Protein AF-A0A7K4CZK0-F1 (afdb_monomer)

Structure (mmCIF, N/CA/C/O backbone):
data_AF-A0A7K4CZK0-F1
#
_entry.id   AF-A0A7K4CZK0-F1
#
loop_
_atom_site.group_PDB
_atom_site.id
_atom_site.type_symbol
_atom_site.label_atom_id
_atom_site.label_alt_id
_atom_site.label_comp_id
_atom_site.label_a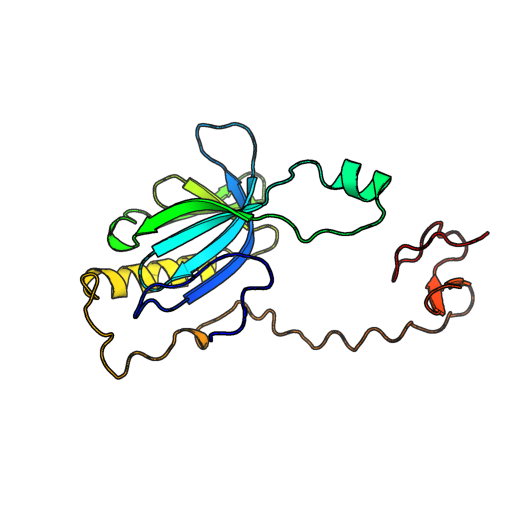sym_id
_atom_site.label_entity_id
_atom_site.label_seq_id
_atom_site.pdbx_PDB_ins_code
_atom_site.Cartn_x
_atom_site.Cartn_y
_atom_site.Cartn_z
_atom_site.occupancy
_atom_site.B_iso_or_equiv
_atom_site.auth_seq_id
_atom_site.auth_comp_id
_atom_site.auth_asym_id
_atom_site.auth_atom_id
_atom_site.pdbx_PDB_model_num
ATOM 1 N N . MET A 1 1 ? -12.729 -20.328 1.151 1.00 34.66 1 MET A N 1
ATOM 2 C CA . MET A 1 1 ? -11.419 -19.961 0.570 1.00 34.66 1 MET A CA 1
ATOM 3 C C . MET A 1 1 ? -11.560 -18.581 -0.057 1.00 34.66 1 MET A C 1
ATOM 5 O O . MET A 1 1 ? -12.271 -18.458 -1.044 1.00 34.66 1 MET A O 1
ATOM 9 N N . PHE A 1 2 ? -10.999 -17.535 0.554 1.00 34.97 2 PHE A N 1
ATOM 10 C CA . PHE A 1 2 ? -11.034 -16.184 -0.017 1.00 34.97 2 PHE A CA 1
ATOM 11 C C . PHE A 1 2 ? -10.037 -16.132 -1.177 1.00 34.97 2 PHE A C 1
ATOM 13 O O . PHE A 1 2 ? -8.833 -16.239 -0.962 1.00 34.97 2 PHE A O 1
ATOM 20 N N . ALA A 1 3 ? -10.543 -16.054 -2.408 1.00 35.84 3 ALA A N 1
ATOM 21 C CA . ALA A 1 3 ? -9.716 -15.917 -3.598 1.00 35.84 3 ALA A CA 1
ATOM 22 C C . ALA A 1 3 ? -8.861 -14.642 -3.496 1.00 35.84 3 ALA A C 1
ATOM 24 O O . ALA A 1 3 ? -9.350 -13.590 -3.085 1.00 35.84 3 ALA A O 1
ATOM 25 N N . ASN A 1 4 ? -7.581 -14.771 -3.855 1.00 44.75 4 ASN A N 1
ATOM 26 C CA . ASN A 1 4 ? -6.542 -13.740 -3.831 1.00 44.75 4 ASN A CA 1
ATOM 27 C C . ASN A 1 4 ? -6.927 -12.481 -4.637 1.00 44.75 4 ASN A C 1
ATOM 29 O O . ASN A 1 4 ? -6.450 -12.264 -5.746 1.00 44.75 4 ASN A O 1
ATOM 33 N N . LEU A 1 5 ? -7.728 -11.589 -4.053 1.00 46.91 5 LEU A N 1
ATOM 34 C CA . LEU A 1 5 ? -7.970 -10.234 -4.571 1.00 46.91 5 LEU A CA 1
ATOM 35 C C . LEU A 1 5 ? -6.704 -9.352 -4.523 1.00 46.91 5 LEU A C 1
ATOM 37 O O . LEU A 1 5 ? -6.658 -8.284 -5.128 1.00 46.91 5 LEU A O 1
ATOM 41 N N . PHE A 1 6 ? -5.646 -9.808 -3.844 1.00 52.50 6 PHE A N 1
ATOM 42 C CA . PHE A 1 6 ? -4.412 -9.051 -3.623 1.00 52.50 6 PHE A CA 1
ATOM 43 C C . PHE A 1 6 ? -3.384 -9.166 -4.758 1.00 52.50 6 PHE A C 1
ATOM 45 O O . PHE A 1 6 ? -2.363 -8.470 -4.722 1.00 52.50 6 PHE A O 1
ATOM 52 N N . GLY A 1 7 ? -3.672 -9.966 -5.790 1.00 57.50 7 GLY A N 1
ATOM 53 C CA . GLY A 1 7 ? -2.892 -10.110 -7.023 1.00 57.50 7 GLY A CA 1
ATOM 54 C C . GLY A 1 7 ? -1.566 -10.846 -6.844 1.00 57.50 7 GLY A C 1
ATOM 55 O O . GLY A 1 7 ? -1.333 -11.789 -7.571 1.00 57.50 7 GLY A O 1
ATOM 56 N N . ASP A 1 8 ? -0.754 -10.463 -5.853 1.00 70.25 8 ASP A N 1
ATOM 57 C CA . ASP A 1 8 ? 0.576 -11.034 -5.568 1.00 70.25 8 ASP A CA 1
ATOM 58 C C . ASP A 1 8 ? 1.070 -10.759 -4.128 1.00 70.25 8 ASP A C 1
ATOM 60 O O . ASP A 1 8 ? 2.141 -11.216 -3.732 1.00 70.25 8 ASP A O 1
ATOM 64 N N . VAL A 1 9 ? 0.344 -9.959 -3.332 1.00 72.94 9 VAL A N 1
ATOM 65 C CA . VAL A 1 9 ? 0.781 -9.594 -1.974 1.00 72.94 9 VAL A CA 1
ATOM 66 C C . VAL A 1 9 ? 0.250 -10.634 -0.982 1.00 72.94 9 VAL A C 1
ATOM 68 O O . VAL A 1 9 ? -0.971 -10.783 -0.896 1.00 72.94 9 VAL A O 1
ATOM 71 N N . PRO A 1 10 ? 1.112 -11.329 -0.214 1.00 78.44 10 PRO A N 1
ATOM 72 C CA . PRO A 1 10 ? 0.699 -12.371 0.723 1.00 78.44 10 PRO A CA 1
ATOM 73 C C . PRO A 1 10 ? 0.138 -11.745 2.008 1.00 78.44 10 PRO A C 1
ATOM 75 O O . PRO A 1 10 ? 0.763 -11.784 3.068 1.00 78.44 10 PRO A O 1
ATOM 78 N N . PHE A 1 11 ? -1.030 -11.111 1.906 1.00 84.81 11 PHE A N 1
ATOM 79 C CA . PHE A 1 11 ? -1.736 -10.533 3.042 1.00 84.81 11 PHE A CA 1
ATOM 80 C C . PHE A 1 11 ? -3.002 -11.328 3.347 1.00 84.81 11 PHE A C 1
ATOM 82 O O . PHE A 1 11 ? -3.868 -11.492 2.490 1.00 84.81 11 PHE A O 1
ATOM 89 N N . VAL A 1 12 ? -3.111 -11.779 4.594 1.00 87.25 12 VAL A N 1
ATOM 90 C CA . VAL A 1 12 ? -4.298 -12.448 5.122 1.00 87.25 12 VAL A CA 1
ATOM 91 C C . VAL A 1 12 ? -4.807 -11.614 6.299 1.00 87.25 12 VAL A C 1
ATOM 93 O O . VAL A 1 12 ? -4.081 -11.492 7.288 1.00 87.25 12 VAL A O 1
ATOM 96 N N . PRO A 1 13 ? -6.003 -11.004 6.202 1.00 85.81 13 PRO A N 1
ATOM 97 C CA . PRO A 1 13 ? -6.594 -10.294 7.328 1.00 85.81 13 PRO A CA 1
ATOM 98 C C . PRO A 1 13 ? -6.945 -11.268 8.462 1.00 85.81 13 PRO A C 1
ATOM 100 O O . PRO A 1 13 ? -7.328 -12.414 8.222 1.00 85.81 13 PRO A O 1
ATOM 103 N N . GLU A 1 14 ? -6.823 -10.804 9.702 1.00 84.56 14 GLU A N 1
ATOM 104 C CA . GLU A 1 14 ? -7.272 -11.520 10.896 1.00 84.56 14 GLU A CA 1
ATOM 105 C C . GLU A 1 14 ? -8.806 -11.623 10.951 1.00 84.56 14 GLU A C 1
ATOM 107 O O . GLU A 1 14 ? -9.534 -10.918 10.249 1.00 84.56 14 GLU A O 1
ATOM 112 N N . ALA A 1 15 ? -9.329 -12.514 11.798 1.00 84.31 15 ALA A N 1
ATOM 113 C CA . ALA A 1 15 ? -10.772 -12.667 11.966 1.00 84.31 15 ALA A CA 1
ATOM 114 C C . ALA A 1 15 ? -11.415 -11.337 12.405 1.00 84.31 15 ALA A C 1
ATOM 116 O O . ALA A 1 15 ? -11.041 -10.750 13.419 1.00 84.31 15 ALA A O 1
ATOM 117 N N . GLY A 1 16 ? -12.382 -10.852 11.620 1.00 84.06 16 GLY A N 1
ATOM 118 C CA . GLY A 1 16 ? -13.032 -9.556 11.841 1.00 84.06 16 GLY A CA 1
ATOM 119 C C . GLY A 1 16 ? -12.235 -8.338 11.352 1.00 84.06 16 GLY A C 1
ATOM 120 O O . GLY A 1 16 ? -12.739 -7.222 11.452 1.00 84.06 16 GLY A O 1
ATOM 121 N N . GLU A 1 17 ? -11.029 -8.517 10.805 1.00 84.62 17 GLU A N 1
ATOM 122 C CA . GLU A 1 17 ? -10.242 -7.447 10.186 1.00 84.62 17 GLU A CA 1
ATOM 123 C C . GLU A 1 17 ? -10.760 -7.163 8.770 1.00 84.62 17 GLU A C 1
ATOM 125 O O . GLU A 1 17 ? -10.809 -8.049 7.916 1.00 84.62 17 GLU A O 1
ATOM 130 N N . GLN A 1 18 ? -11.136 -5.914 8.495 1.00 85.94 18 GLN A N 1
ATOM 131 C CA . GLN A 1 18 ? -11.561 -5.494 7.158 1.00 85.94 18 GLN A CA 1
ATOM 132 C C . GLN A 1 18 ? -10.450 -4.716 6.466 1.00 85.94 18 GLN A C 1
ATOM 134 O O . GLN A 1 18 ? -9.859 -3.817 7.060 1.00 85.94 18 GLN A O 1
ATOM 139 N N . VAL A 1 19 ? -10.185 -5.010 5.193 1.00 87.75 19 VAL A N 1
ATOM 140 C CA . VAL A 1 19 ? -9.307 -4.167 4.373 1.00 87.75 19 VAL A CA 1
ATOM 141 C C . VAL A 1 19 ? -10.069 -2.906 3.980 1.00 87.75 19 VAL A C 1
ATOM 143 O O . VAL A 1 19 ? -11.146 -2.976 3.400 1.00 87.75 19 VAL A O 1
ATOM 146 N N . VAL A 1 20 ? -9.500 -1.754 4.321 1.00 86.75 20 VAL A N 1
ATOM 147 C CA . VAL A 1 20 ? -10.090 -0.424 4.119 1.00 86.75 20 VAL A CA 1
ATOM 148 C C . VAL A 1 20 ? -9.468 0.271 2.908 1.00 86.75 20 VAL A C 1
ATOM 150 O O . VAL A 1 20 ? -10.118 1.063 2.233 1.00 86.75 20 VAL A O 1
ATOM 153 N N . GLY A 1 21 ? -8.204 -0.023 2.605 1.00 85.31 21 GLY A N 1
ATOM 154 C CA . GLY A 1 21 ? -7.538 0.503 1.423 1.00 85.31 21 GLY A CA 1
ATOM 155 C C . GLY A 1 21 ? -6.302 -0.300 1.052 1.00 85.31 21 GLY A C 1
ATOM 156 O O . GLY A 1 21 ? -5.598 -0.821 1.916 1.00 85.31 21 GLY A O 1
ATOM 157 N N . GLN A 1 22 ? -6.017 -0.368 -0.244 1.00 88.25 22 GLN A N 1
ATOM 158 C CA . GLN A 1 22 ? -4.826 -1.016 -0.776 1.00 88.25 22 GLN A CA 1
ATOM 159 C C . GLN A 1 22 ? -4.188 -0.126 -1.837 1.00 88.25 22 GLN A C 1
ATOM 161 O O . GLN A 1 22 ? -4.854 0.348 -2.754 1.00 88.25 22 GLN A O 1
ATOM 166 N N . TYR A 1 23 ? -2.877 0.055 -1.724 1.00 86.06 23 TYR A N 1
ATOM 167 C CA . TYR A 1 23 ? -2.098 0.900 -2.612 1.00 86.06 23 TYR A CA 1
ATOM 168 C C . TYR A 1 23 ? -0.860 0.139 -3.074 1.00 86.06 23 TYR A C 1
ATOM 170 O O . TYR A 1 23 ? -0.023 -0.261 -2.264 1.00 86.06 23 TYR A O 1
ATOM 178 N N . LYS A 1 24 ? -0.752 -0.087 -4.384 1.00 85.38 24 LYS A N 1
ATOM 179 C CA . LYS A 1 24 ? 0.414 -0.723 -5.009 1.00 85.38 24 LYS A CA 1
ATOM 180 C C . LYS A 1 24 ? 1.418 0.350 -5.437 1.00 85.38 24 LYS A C 1
ATOM 182 O O . LYS A 1 24 ? 1.025 1.470 -5.743 1.00 85.38 24 LYS A O 1
ATOM 187 N N . THR A 1 25 ? 2.698 -0.014 -5.479 1.00 81.50 25 THR A N 1
ATOM 188 C CA . THR A 1 25 ? 3.782 0.851 -5.981 1.00 81.50 25 THR A CA 1
ATOM 189 C C . THR A 1 25 ? 3.950 2.130 -5.150 1.00 81.50 25 THR A C 1
ATOM 191 O O . THR A 1 25 ? 4.029 3.238 -5.667 1.00 81.50 25 THR A O 1
ATOM 194 N N . ILE A 1 26 ? 3.992 1.970 -3.828 1.00 82.12 26 ILE A N 1
ATOM 195 C CA . ILE A 1 26 ? 4.206 3.065 -2.877 1.00 82.12 26 ILE A CA 1
ATOM 196 C C . ILE A 1 26 ? 5.692 3.167 -2.556 1.00 82.12 26 ILE A C 1
ATOM 198 O O . ILE A 1 26 ? 6.315 2.162 -2.209 1.00 82.12 26 ILE A O 1
ATOM 202 N N . GLY A 1 27 ? 6.239 4.379 -2.642 1.00 83.12 27 GLY A N 1
ATOM 203 C CA . GLY A 1 27 ? 7.585 4.677 -2.171 1.00 83.12 27 GLY A CA 1
ATOM 204 C C . GLY A 1 27 ? 7.600 4.809 -0.649 1.00 83.12 27 GLY A C 1
ATOM 205 O O . GLY A 1 27 ? 6.788 5.519 -0.062 1.00 83.12 27 GLY A O 1
ATOM 206 N N . TYR A 1 28 ? 8.542 4.152 0.003 1.00 82.88 28 TYR A N 1
ATOM 207 C CA . TYR A 1 28 ? 8.782 4.179 1.437 1.00 82.88 28 TYR A CA 1
ATOM 208 C C . TYR A 1 28 ? 10.164 4.763 1.688 1.00 82.88 28 TYR A C 1
ATOM 210 O O . TYR A 1 28 ? 11.144 4.314 1.098 1.00 82.88 28 TYR A O 1
ATOM 218 N N . PHE A 1 29 ? 10.251 5.738 2.587 1.00 79.19 29 PHE A N 1
ATOM 219 C CA . P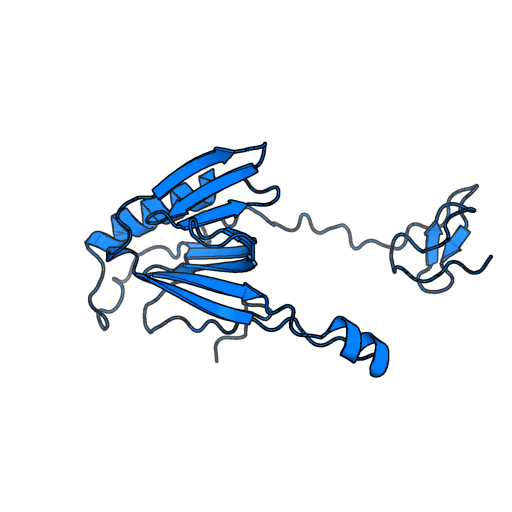HE A 1 29 ? 11.526 6.259 3.060 1.00 79.19 29 PHE A CA 1
ATOM 220 C C . PHE A 1 29 ? 11.562 6.236 4.578 1.00 79.19 29 PHE A C 1
ATOM 222 O O . PHE A 1 29 ? 10.709 6.805 5.270 1.00 79.19 29 PHE A O 1
ATOM 229 N N . HIS A 1 30 ? 12.609 5.608 5.098 1.00 75.56 30 HIS A N 1
ATOM 230 C CA . HIS A 1 30 ? 12.913 5.664 6.511 1.00 75.56 30 HIS A CA 1
ATOM 231 C C . HIS A 1 30 ? 13.832 6.855 6.775 1.00 75.56 30 HIS A C 1
ATOM 233 O O . HIS A 1 30 ? 14.883 6.968 6.153 1.00 75.56 30 HIS A O 1
ATOM 239 N N . LYS A 1 31 ? 13.484 7.714 7.741 1.00 74.69 31 LYS A N 1
ATOM 240 C CA . LYS A 1 31 ? 14.271 8.921 8.075 1.00 74.69 31 LYS A CA 1
ATOM 241 C C . LYS A 1 31 ? 15.761 8.654 8.336 1.00 74.69 31 LYS A C 1
ATOM 243 O O . LYS A 1 31 ? 16.583 9.524 8.101 1.00 74.69 31 LYS A O 1
ATOM 248 N N . HIS A 1 32 ? 16.087 7.447 8.806 1.00 74.38 32 HIS A N 1
ATOM 249 C CA . HIS A 1 32 ? 17.443 7.040 9.190 1.00 74.38 32 HIS A CA 1
ATOM 250 C C . HIS A 1 32 ? 18.125 6.103 8.187 1.00 74.38 32 HIS A C 1
ATOM 252 O O . HIS A 1 32 ? 19.203 5.599 8.482 1.00 74.38 32 HIS A O 1
ATOM 258 N N . ARG A 1 33 ? 17.501 5.795 7.041 1.00 69.50 33 ARG A N 1
ATOM 259 C CA . ARG A 1 33 ? 18.151 4.998 5.990 1.00 69.50 33 ARG A CA 1
ATOM 260 C C . ARG A 1 33 ? 18.124 5.755 4.663 1.00 69.50 33 ARG A C 1
ATOM 262 O O . ARG A 1 33 ? 17.034 5.999 4.148 1.00 69.50 33 ARG A O 1
ATOM 269 N N . PRO A 1 34 ? 19.290 6.110 4.096 1.00 67.69 34 PRO A N 1
ATOM 270 C CA . PRO A 1 34 ? 19.349 6.599 2.728 1.00 67.69 34 PRO A CA 1
ATOM 271 C C . PRO A 1 34 ? 18.937 5.468 1.774 1.00 67.69 34 PRO A C 1
ATOM 273 O O . PRO A 1 34 ? 19.414 4.342 1.892 1.00 67.69 34 PRO A O 1
ATOM 276 N N . GLY A 1 35 ? 18.022 5.770 0.851 1.00 70.00 35 GLY A N 1
ATOM 277 C CA . GLY A 1 35 ? 17.424 4.798 -0.068 1.00 70.00 35 GLY A CA 1
ATOM 278 C C . GLY A 1 35 ? 15.921 4.638 0.163 1.00 70.00 35 GLY A C 1
ATOM 279 O O . GLY A 1 35 ? 15.466 4.425 1.285 1.00 70.00 35 GLY A O 1
ATOM 280 N N . GLY A 1 36 ? 15.148 4.788 -0.912 1.00 77.19 36 GLY A N 1
ATOM 281 C CA . GLY A 1 36 ? 13.712 4.533 -0.903 1.00 77.19 36 GLY A CA 1
ATOM 282 C C . GLY A 1 36 ? 13.423 3.091 -1.294 1.00 77.19 36 GLY A C 1
ATOM 283 O O . GLY A 1 36 ? 14.043 2.568 -2.218 1.00 77.19 36 GLY A O 1
ATOM 284 N N . ASP A 1 37 ? 12.461 2.468 -0.626 1.00 82.94 37 ASP A N 1
ATOM 285 C CA . ASP A 1 37 ? 11.928 1.168 -1.020 1.00 82.94 37 ASP A CA 1
ATOM 286 C C . ASP A 1 37 ? 10.597 1.345 -1.742 1.00 82.94 37 ASP A C 1
ATOM 288 O O . ASP A 1 37 ? 9.784 2.171 -1.350 1.00 82.94 37 ASP A O 1
ATOM 292 N N . ALA A 1 38 ? 10.334 0.558 -2.781 1.00 86.25 38 ALA A N 1
ATOM 293 C CA . ALA A 1 38 ? 9.004 0.481 -3.376 1.00 86.25 38 ALA A CA 1
ATOM 294 C C . ALA A 1 38 ? 8.251 -0.719 -2.791 1.00 86.25 38 ALA A C 1
ATOM 296 O O . ALA A 1 38 ? 8.851 -1.758 -2.511 1.00 86.25 38 ALA A O 1
ATOM 297 N N . GLY A 1 39 ? 6.939 -0.607 -2.615 1.00 89.12 39 GLY A N 1
ATOM 298 C CA . GLY A 1 39 ? 6.154 -1.671 -2.001 1.00 89.12 39 GLY A CA 1
ATOM 299 C C . GLY A 1 39 ? 4.650 -1.541 -2.188 1.00 89.12 39 GLY A C 1
ATOM 300 O O . GLY A 1 39 ? 4.168 -0.791 -3.038 1.00 89.12 39 GLY A O 1
ATOM 301 N N . ALA A 1 40 ? 3.907 -2.305 -1.399 1.00 89.50 40 ALA A N 1
ATOM 302 C CA . ALA A 1 40 ? 2.459 -2.224 -1.290 1.00 89.50 40 ALA A CA 1
ATOM 303 C C . ALA A 1 40 ? 2.074 -1.810 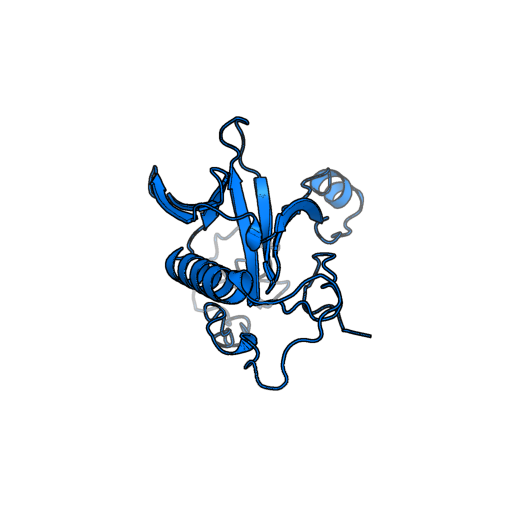0.133 1.00 89.50 40 ALA A C 1
ATOM 305 O O . ALA A 1 40 ? 2.587 -2.366 1.102 1.00 89.50 40 ALA A O 1
ATOM 306 N N . LEU A 1 41 ? 1.165 -0.847 0.251 1.00 88.69 41 LEU A N 1
ATOM 307 C CA . LEU A 1 41 ? 0.586 -0.403 1.513 1.00 88.69 41 LEU A CA 1
ATOM 308 C C . LEU A 1 41 ? -0.845 -0.932 1.612 1.00 88.69 41 LEU A C 1
ATOM 310 O O . LEU A 1 41 ? -1.668 -0.677 0.732 1.00 88.69 41 LEU A O 1
ATOM 314 N N . ILE A 1 42 ? -1.138 -1.648 2.687 1.00 90.38 42 ILE A N 1
ATOM 315 C CA . ILE A 1 42 ? -2.464 -2.159 3.016 1.00 90.38 42 ILE A CA 1
ATOM 316 C C . ILE A 1 42 ? -2.903 -1.482 4.308 1.00 90.38 42 ILE A C 1
ATOM 318 O O . ILE A 1 42 ? -2.164 -1.440 5.288 1.00 90.38 42 ILE A O 1
ATOM 322 N N . ILE A 1 43 ? -4.104 -0.925 4.295 1.00 88.44 43 ILE A N 1
ATOM 323 C CA . ILE A 1 43 ? -4.732 -0.298 5.450 1.00 88.44 43 ILE A CA 1
ATOM 324 C C . ILE A 1 43 ? -5.954 -1.131 5.778 1.00 88.44 43 ILE A C 1
ATOM 326 O O . ILE A 1 43 ? -6.812 -1.343 4.919 1.00 88.44 43 ILE A O 1
ATOM 330 N N . THR A 1 44 ? -6.035 -1.597 7.012 1.00 89.50 44 THR A N 1
ATOM 331 C CA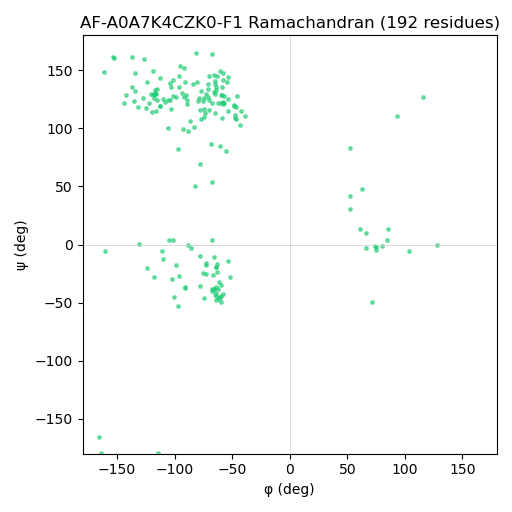 . THR A 1 44 ? -7.170 -2.359 7.516 1.00 89.50 44 THR A CA 1
ATOM 332 C C . THR A 1 44 ? -7.896 -1.596 8.612 1.00 89.50 44 THR A C 1
ATOM 334 O O . THR A 1 44 ? -7.517 -0.480 8.967 1.00 89.50 44 THR A O 1
ATOM 337 N N . SER A 1 45 ? -8.952 -2.195 9.155 1.00 84.00 45 SER A N 1
ATOM 338 C CA . SER A 1 45 ? -9.655 -1.693 10.332 1.00 84.00 45 SER A CA 1
ATOM 339 C C . SER A 1 45 ? -8.781 -1.686 11.589 1.00 84.00 45 SER A C 1
ATOM 341 O O . SER A 1 45 ? -9.102 -0.958 12.525 1.00 84.00 45 SER A O 1
ATOM 343 N N . TYR A 1 46 ? -7.684 -2.456 11.617 1.00 84.62 46 TYR A N 1
ATOM 344 C CA . TYR A 1 46 ? -6.840 -2.625 12.806 1.00 84.62 46 TYR A CA 1
ATOM 345 C C . TYR A 1 46 ? -5.409 -2.144 12.638 1.00 84.62 46 TYR A C 1
ATOM 347 O O . TYR A 1 46 ? -4.789 -1.751 13.625 1.00 84.62 46 TYR A O 1
ATOM 355 N N . ARG A 1 47 ? -4.858 -2.156 11.426 1.00 87.31 47 ARG A N 1
ATOM 356 C CA . ARG A 1 47 ? -3.434 -1.903 11.209 1.00 87.31 47 ARG A CA 1
ATOM 357 C C . ARG A 1 47 ? -3.131 -1.350 9.828 1.00 87.31 47 ARG A C 1
ATOM 359 O O . ARG A 1 47 ? -3.900 -1.453 8.878 1.00 87.31 47 ARG A O 1
ATOM 366 N N . VAL A 1 48 ? -1.950 -0.763 9.737 1.00 88.50 48 VAL A N 1
ATOM 367 C CA . VAL A 1 48 ? -1.304 -0.379 8.491 1.00 88.50 48 VAL A CA 1
ATOM 368 C C . VAL A 1 48 ? -0.145 -1.334 8.269 1.00 88.50 48 VAL A C 1
ATOM 370 O O . VAL A 1 48 ? 0.754 -1.440 9.105 1.00 88.50 48 VAL A O 1
ATOM 373 N N . VAL A 1 49 ? -0.163 -2.022 7.138 1.00 89.38 49 VAL A N 1
ATOM 374 C CA . VAL A 1 49 ? 0.814 -3.040 6.773 1.00 89.38 49 VAL A CA 1
ATOM 375 C C . VAL A 1 49 ? 1.517 -2.600 5.502 1.00 89.38 49 VAL A C 1
ATOM 377 O O . VAL A 1 49 ? 0.870 -2.256 4.515 1.00 89.38 49 VAL A O 1
ATOM 380 N N . PHE A 1 50 ? 2.845 -2.606 5.510 1.00 89.94 50 PHE A N 1
ATOM 381 C CA . PHE A 1 50 ? 3.629 -2.323 4.314 1.00 89.94 50 PHE A CA 1
ATOM 382 C C . PHE A 1 50 ? 4.472 -3.530 3.938 1.00 89.94 50 PHE A C 1
ATOM 384 O O . PHE A 1 50 ? 5.263 -4.045 4.733 1.00 89.94 50 PHE A O 1
ATOM 391 N N . PHE A 1 51 ? 4.312 -3.948 2.691 1.00 88.44 51 PHE A N 1
ATOM 392 C CA . PHE A 1 51 ? 5.091 -4.996 2.065 1.00 88.44 51 PHE A CA 1
ATOM 393 C C . PHE A 1 51 ? 6.119 -4.357 1.147 1.00 88.44 51 PHE A C 1
ATOM 395 O O . PHE A 1 51 ? 5.763 -3.725 0.152 1.00 88.44 51 PHE A O 1
ATOM 402 N N . ARG A 1 52 ? 7.398 -4.546 1.450 1.00 88.31 52 ARG A N 1
ATOM 403 C CA . ARG A 1 52 ? 8.485 -4.146 0.562 1.00 88.31 52 ARG A CA 1
ATOM 404 C C . ARG A 1 52 ? 8.494 -5.073 -0.651 1.00 88.31 52 ARG A C 1
ATOM 406 O O . ARG A 1 52 ? 8.411 -6.292 -0.502 1.00 88.31 52 ARG A O 1
ATOM 413 N N . ARG A 1 53 ? 8.607 -4.501 -1.850 1.00 84.44 53 ARG A N 1
ATOM 414 C CA . ARG A 1 53 ? 8.867 -5.269 -3.067 1.00 84.44 53 ARG A CA 1
ATOM 415 C C . ARG A 1 53 ? 10.332 -5.688 -3.039 1.00 84.44 53 ARG A C 1
ATOM 417 O O . ARG A 1 53 ? 11.229 -4.844 -3.051 1.00 84.44 53 ARG A O 1
ATOM 424 N N . GLU A 1 54 ? 10.575 -6.986 -2.988 1.00 80.44 54 GLU A N 1
ATOM 425 C CA . GLU A 1 54 ? 11.925 -7.518 -3.059 1.00 80.44 54 GLU A CA 1
ATOM 426 C C . GLU A 1 54 ? 12.406 -7.481 -4.510 1.00 80.44 54 GLU A C 1
ATOM 428 O O . GLU A 1 54 ? 11.976 -8.254 -5.364 1.00 80.44 54 GLU A O 1
ATOM 433 N N . ASN A 1 55 ? 13.337 -6.568 -4.787 1.00 65.50 55 ASN A N 1
ATOM 434 C CA . ASN A 1 55 ? 14.107 -6.548 -6.029 1.00 65.50 55 ASN A CA 1
ATOM 435 C C . ASN A 1 55 ? 15.285 -7.528 -5.925 1.00 65.50 55 ASN A C 1
ATOM 437 O O . ASN A 1 55 ? 16.435 -7.161 -6.148 1.00 65.50 55 ASN A O 1
ATOM 441 N N . VAL A 1 56 ? 15.036 -8.768 -5.515 1.00 50.84 56 VAL A N 1
ATOM 442 C CA . VAL A 1 56 ? 16.113 -9.749 -5.379 1.00 50.84 56 VAL A CA 1
ATOM 443 C C . VAL A 1 56 ? 16.269 -10.432 -6.735 1.00 50.84 56 VAL A C 1
ATOM 445 O O . VAL A 1 56 ? 15.500 -11.311 -7.092 1.00 50.84 56 VAL A O 1
ATOM 448 N N . VAL A 1 57 ? 17.241 -9.980 -7.535 1.00 47.75 57 VAL A N 1
ATOM 449 C CA . VAL A 1 57 ? 17.945 -10.835 -8.519 1.00 47.75 57 VAL A CA 1
ATOM 450 C C . VAL A 1 57 ? 17.095 -11.375 -9.697 1.00 47.75 57 VAL A C 1
ATOM 452 O O . VAL A 1 57 ? 17.573 -12.144 -10.525 1.00 47.75 57 VAL A O 1
ATOM 455 N N . LYS A 1 58 ? 15.856 -10.913 -9.892 1.00 51.06 58 LYS A N 1
ATOM 456 C CA . LYS A 1 58 ? 14.992 -11.426 -10.975 1.00 51.06 58 LYS A CA 1
ATOM 457 C C . LYS A 1 58 ? 15.384 -10.991 -12.382 1.00 51.06 58 LYS A C 1
ATOM 459 O O . LYS A 1 58 ? 15.130 -11.743 -13.309 1.00 51.06 58 LYS A O 1
ATOM 464 N N . LYS A 1 59 ? 16.074 -9.857 -12.570 1.00 50.91 59 LYS A N 1
ATOM 465 C CA . LYS A 1 59 ? 16.586 -9.483 -13.906 1.00 50.91 59 LYS A CA 1
ATOM 466 C C . LYS A 1 59 ? 17.602 -10.494 -14.440 1.00 50.91 59 LYS A C 1
ATOM 468 O O . LYS A 1 59 ? 17.565 -10.790 -15.625 1.00 50.91 59 LYS A O 1
ATOM 473 N N . ILE A 1 60 ? 18.457 -11.034 -13.568 1.00 54.62 60 ILE A N 1
ATOM 474 C CA . ILE A 1 60 ? 19.508 -11.987 -13.949 1.00 54.62 60 ILE A CA 1
ATOM 475 C C . ILE A 1 60 ? 18.887 -13.362 -14.234 1.00 54.62 60 ILE A C 1
ATOM 477 O O . ILE A 1 60 ? 19.137 -13.951 -15.281 1.00 54.62 60 ILE A O 1
ATOM 481 N N . ILE A 1 61 ? 17.991 -13.842 -13.367 1.00 55.00 61 ILE A N 1
ATOM 482 C CA . ILE A 1 61 ? 17.300 -15.124 -13.581 1.00 55.00 61 ILE A CA 1
ATOM 483 C C . ILE A 1 61 ? 16.340 -15.048 -14.778 1.00 55.00 61 ILE A C 1
ATOM 485 O O . ILE A 1 61 ? 16.301 -15.985 -15.566 1.00 55.00 61 ILE A O 1
ATOM 489 N N . GLN A 1 62 ? 15.626 -13.939 -14.992 1.00 60.09 62 GLN A N 1
ATOM 490 C CA . GLN A 1 6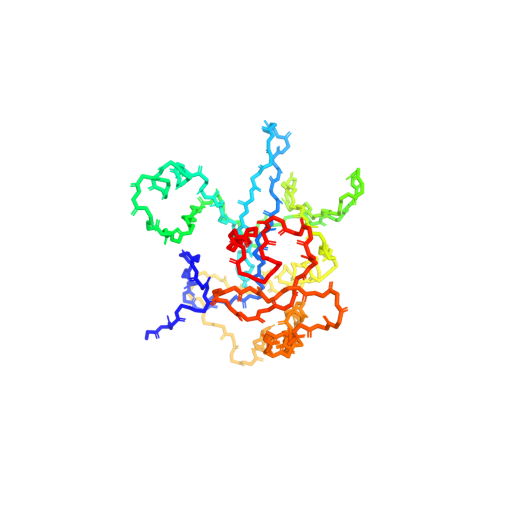2 ? 14.780 -13.745 -16.177 1.00 60.09 62 GLN A CA 1
ATOM 491 C C . GLN A 1 62 ? 15.618 -13.670 -17.462 1.00 60.09 62 GLN A C 1
ATOM 493 O O . GLN A 1 62 ? 15.216 -14.252 -18.467 1.00 60.09 62 GLN A O 1
ATOM 498 N N . SER A 1 63 ? 16.796 -13.030 -17.433 1.00 57.44 63 SER A N 1
ATOM 499 C CA . SER A 1 63 ? 17.714 -13.037 -18.582 1.00 57.44 63 SER A CA 1
ATOM 500 C C . SER A 1 63 ? 18.307 -14.417 -18.877 1.00 57.44 63 SER A C 1
ATOM 502 O O . SER A 1 63 ? 18.645 -14.684 -20.022 1.00 57.44 63 SER A O 1
ATOM 504 N N . ILE A 1 64 ? 18.412 -15.291 -17.870 1.00 71.50 64 ILE A N 1
ATOM 505 C CA . ILE A 1 64 ? 18.978 -16.641 -18.017 1.00 71.50 64 ILE A CA 1
ATOM 506 C C . ILE A 1 64 ? 17.901 -17.682 -18.365 1.00 71.50 64 ILE A C 1
ATOM 508 O O . ILE A 1 64 ? 18.155 -18.595 -19.140 1.00 71.50 64 ILE A O 1
ATOM 512 N N . THR A 1 65 ? 16.695 -17.568 -17.805 1.00 75.69 65 THR A N 1
ATOM 513 C CA . THR A 1 65 ? 15.662 -18.623 -17.866 1.00 75.69 65 THR A CA 1
ATOM 514 C C . THR A 1 65 ? 14.462 -18.277 -18.743 1.00 75.69 65 THR A C 1
ATOM 516 O O . THR A 1 65 ? 13.635 -19.148 -19.006 1.00 75.69 65 THR A O 1
ATOM 519 N N . GLY A 1 66 ? 14.306 -17.012 -19.154 1.00 73.56 66 GLY A N 1
ATOM 520 C CA . GLY A 1 66 ? 13.151 -16.533 -19.922 1.00 73.56 66 GLY A CA 1
ATOM 521 C C . GLY A 1 66 ? 11.815 -16.553 -19.165 1.00 73.56 66 GLY A C 1
ATOM 522 O O . GLY A 1 66 ? 10.806 -16.096 -19.698 1.00 73.56 66 GLY A O 1
ATOM 523 N N . LYS A 1 67 ? 11.778 -17.046 -17.919 1.00 61.53 67 LYS A N 1
ATOM 524 C CA . LYS A 1 67 ? 10.559 -17.121 -17.109 1.00 61.53 67 LYS A CA 1
ATOM 525 C C . LYS A 1 67 ? 10.372 -15.836 -16.312 1.00 61.53 67 LYS A C 1
ATOM 527 O O . LYS A 1 67 ? 11.241 -15.416 -15.549 1.00 61.53 67 LYS A O 1
ATOM 532 N N . GLN A 1 68 ? 9.217 -15.205 -16.495 1.00 54.12 68 GLN A N 1
ATOM 533 C CA . GLN A 1 68 ? 8.812 -14.040 -15.721 1.00 54.12 68 GLN A CA 1
ATOM 534 C C . GLN A 1 68 ? 8.204 -14.521 -14.399 1.00 54.12 68 GLN A C 1
ATOM 536 O O . GLN A 1 68 ? 7.065 -14.974 -14.357 1.00 54.12 68 GLN A O 1
ATOM 541 N N . GLU A 1 69 ? 8.968 -14.456 -13.312 1.00 56.88 69 GLU A N 1
ATOM 542 C CA . GLU A 1 69 ? 8.420 -14.740 -11.987 1.00 56.88 69 GLU A CA 1
ATOM 543 C C . GLU A 1 69 ? 7.745 -13.502 -11.386 1.00 56.88 69 GLU A C 1
ATOM 545 O O . GLU A 1 69 ? 8.307 -12.402 -11.419 1.00 56.88 69 GLU A O 1
ATOM 550 N N . ALA A 1 70 ? 6.587 -13.697 -10.749 1.00 59.25 70 ALA A N 1
ATOM 551 C CA . ALA A 1 70 ? 5.865 -12.646 -10.035 1.00 59.25 70 ALA A CA 1
ATOM 552 C C . ALA A 1 70 ? 6.763 -11.954 -8.985 1.00 59.25 70 ALA A C 1
ATOM 554 O O . ALA A 1 70 ? 7.574 -12.617 -8.329 1.00 59.25 70 ALA A O 1
ATOM 555 N N . PRO A 1 71 ? 6.680 -10.622 -8.821 1.00 64.62 71 PRO A N 1
ATOM 556 C CA . PRO A 1 71 ? 7.504 -9.895 -7.860 1.00 64.62 71 PRO A CA 1
ATOM 557 C C . PRO A 1 71 ? 7.268 -10.419 -6.438 1.00 64.62 71 PRO A C 1
ATOM 559 O O . PRO A 1 71 ? 6.132 -10.501 -5.983 1.00 64.62 71 PRO A O 1
ATOM 562 N N . GLY A 1 72 ? 8.351 -10.751 -5.731 1.00 75.06 72 GLY A N 1
ATOM 563 C CA . GLY A 1 72 ? 8.274 -11.149 -4.327 1.00 75.06 72 GLY A CA 1
ATOM 564 C C . GLY A 1 72 ? 7.931 -9.950 -3.443 1.00 75.06 72 GLY A C 1
ATOM 565 O O . GLY A 1 72 ? 8.463 -8.851 -3.634 1.00 75.06 72 GLY A O 1
ATOM 566 N N . TYR A 1 73 ? 7.050 -10.157 -2.468 1.00 79.31 73 TYR A N 1
ATOM 567 C CA . TYR A 1 73 ? 6.716 -9.170 -1.446 1.00 79.31 73 TYR A CA 1
ATOM 568 C C . TYR A 1 73 ? 7.110 -9.712 -0.078 1.00 79.31 73 TYR A C 1
ATOM 570 O O . TYR A 1 73 ? 6.710 -10.814 0.292 1.00 79.31 73 TYR A O 1
ATOM 578 N N . LYS A 1 74 ? 7.848 -8.914 0.695 1.00 83.25 74 LYS A N 1
ATOM 579 C CA . LYS A 1 74 ? 8.195 -9.235 2.080 1.00 83.25 74 LYS A CA 1
ATOM 580 C C . LYS A 1 74 ? 7.563 -8.225 3.019 1.00 83.25 74 LYS A C 1
ATOM 582 O O . LYS A 1 74 ? 7.630 -7.018 2.778 1.00 83.25 74 LYS A O 1
ATOM 587 N N . LEU A 1 75 ? 6.948 -8.717 4.092 1.00 84.50 75 LEU A N 1
ATOM 588 C CA . LEU A 1 75 ? 6.433 -7.863 5.155 1.00 84.50 75 LEU A CA 1
ATOM 589 C C . LEU A 1 75 ? 7.587 -7.030 5.724 1.00 84.50 75 LEU A C 1
ATOM 591 O O . LEU A 1 75 ? 8.579 -7.582 6.196 1.00 84.50 75 LEU A O 1
ATOM 595 N N . HIS A 1 76 ? 7.457 -5.708 5.656 1.00 82.62 76 HIS A N 1
ATOM 596 C CA . HIS A 1 76 ? 8.477 -4.786 6.153 1.00 82.62 76 HIS A CA 1
ATOM 597 C C . HIS A 1 76 ? 8.099 -4.230 7.522 1.00 82.62 76 HIS A C 1
ATOM 599 O O . HIS A 1 76 ? 8.919 -4.231 8.434 1.00 82.62 76 HIS A O 1
ATOM 605 N N . PHE A 1 77 ? 6.844 -3.807 7.693 1.00 84.19 77 PHE A N 1
ATOM 606 C CA . PHE A 1 77 ? 6.291 -3.499 9.010 1.00 84.19 77 PHE A CA 1
ATOM 607 C C . PHE A 1 77 ? 4.770 -3.687 9.040 1.00 84.19 77 PHE A C 1
ATOM 609 O O . PHE A 1 77 ? 4.088 -3.651 8.012 1.00 84.19 77 PHE A O 1
ATOM 616 N N . SER A 1 78 ? 4.253 -3.819 10.258 1.00 87.69 78 SER A N 1
ATOM 617 C CA . SER A 1 78 ? 2.834 -3.815 10.597 1.00 87.69 78 SER A CA 1
ATOM 618 C C . SER A 1 78 ? 2.652 -2.928 11.829 1.00 87.69 78 SER A C 1
ATOM 620 O O . SER A 1 78 ? 3.334 -3.131 12.832 1.00 87.69 78 SER A O 1
ATOM 622 N N . ILE A 1 79 ? 1.804 -1.903 11.736 1.00 84.94 79 ILE A N 1
ATOM 623 C CA . ILE A 1 79 ? 1.548 -0.947 12.823 1.00 84.94 79 ILE A CA 1
ATOM 624 C C . ILE A 1 79 ? 0.061 -0.977 13.140 1.00 84.94 79 ILE A C 1
ATOM 626 O O . ILE A 1 79 ? -0.751 -0.667 12.270 1.00 84.94 79 ILE A O 1
ATOM 630 N N . ASN A 1 80 ? -0.301 -1.284 14.384 1.00 83.19 80 ASN A N 1
ATOM 631 C CA . ASN A 1 80 ? -1.693 -1.192 14.816 1.00 83.19 80 ASN A CA 1
ATOM 632 C C . ASN A 1 80 ? -2.161 0.267 14.787 1.00 83.19 80 ASN A C 1
ATOM 634 O O . ASN A 1 80 ? -1.447 1.166 15.228 1.00 83.19 80 ASN A O 1
ATOM 638 N N . LEU A 1 81 ? -3.380 0.512 14.314 1.00 79.25 81 LEU A N 1
ATOM 639 C CA . LEU A 1 81 ? -3.970 1.848 14.236 1.00 79.25 81 LEU A CA 1
ATOM 640 C C . LEU A 1 81 ? -4.103 2.503 15.613 1.00 79.25 81 LEU A C 1
ATOM 642 O O . LEU A 1 81 ? -3.901 3.708 15.720 1.00 79.25 81 LEU A O 1
ATOM 646 N N . GLY A 1 82 ? -4.328 1.717 16.673 1.00 73.38 82 GLY A N 1
ATOM 647 C CA . GLY A 1 82 ? -4.293 2.206 18.058 1.00 73.38 82 GLY A CA 1
ATOM 648 C C . GLY A 1 82 ? -2.917 2.722 18.509 1.00 73.38 82 GLY A C 1
ATOM 649 O O . GLY A 1 82 ? -2.821 3.449 19.491 1.00 73.38 82 GLY A O 1
ATOM 650 N N . GLN A 1 83 ? -1.850 2.385 17.778 1.00 74.94 83 GLN A N 1
ATOM 651 C CA . GLN A 1 83 ? -0.487 2.881 17.988 1.00 74.94 83 GLN A CA 1
ATOM 652 C C . GLN A 1 83 ? -0.113 3.987 16.988 1.00 74.94 83 GLN A C 1
ATOM 654 O O . GLN A 1 83 ? 1.033 4.438 16.968 1.00 74.94 83 GLN A O 1
ATOM 659 N N . VAL A 1 84 ? -1.029 4.425 16.119 1.00 72.44 84 VAL A N 1
ATOM 660 C CA . VAL A 1 84 ? -0.787 5.551 15.213 1.00 72.44 84 VAL A CA 1
ATOM 661 C C . VAL A 1 84 ? -1.129 6.839 15.946 1.00 72.44 84 VAL A C 1
ATOM 663 O O . VAL A 1 84 ? -2.289 7.177 16.140 1.00 72.44 84 VAL A O 1
ATOM 666 N N . PHE A 1 85 ? -0.107 7.593 16.337 1.00 63.88 85 PHE A N 1
ATOM 667 C CA . PHE A 1 85 ? -0.293 8.811 17.129 1.00 63.88 85 PHE A CA 1
ATOM 668 C C . PHE A 1 85 ? -0.314 10.068 16.262 1.00 63.88 85 PHE A C 1
ATOM 670 O O . PHE A 1 85 ? -0.881 11.091 16.646 1.00 63.88 85 PHE A O 1
ATOM 677 N N . LYS A 1 86 ? 0.350 10.030 15.099 1.00 78.12 86 LYS A N 1
ATOM 678 C CA . LYS A 1 86 ? 0.500 11.194 14.217 1.00 78.12 86 LYS A CA 1
ATOM 679 C C . LYS A 1 86 ? 0.446 10.774 12.754 1.00 78.12 86 LYS A C 1
ATOM 681 O O . LYS A 1 86 ? 1.301 10.014 12.301 1.00 78.12 86 LYS A O 1
ATOM 686 N N . VAL A 1 87 ? -0.509 11.352 12.026 1.00 82.25 87 VAL A N 1
ATOM 687 C CA . VAL A 1 87 ? -0.572 11.339 10.561 1.00 82.25 87 VAL A CA 1
ATOM 688 C C . VAL A 1 87 ? -0.360 12.767 10.069 1.00 82.25 87 VAL A C 1
ATOM 690 O O . VAL A 1 87 ? -1.128 13.662 10.424 1.00 82.25 87 VAL A O 1
ATOM 693 N N . LYS A 1 88 ? 0.689 13.003 9.279 1.00 84.19 88 LYS A N 1
ATOM 694 C CA . LYS A 1 88 ? 0.974 14.314 8.672 1.00 84.19 88 LYS A CA 1
ATOM 695 C C . LYS A 1 88 ? 1.071 14.181 7.162 1.00 84.19 88 LYS A C 1
ATOM 697 O O . LYS A 1 88 ? 1.692 13.246 6.679 1.00 84.19 88 LYS A O 1
ATOM 702 N N . LYS A 1 89 ? 0.523 15.138 6.422 1.00 84.44 89 LYS A N 1
ATOM 703 C CA . LYS A 1 89 ? 0.817 15.303 4.994 1.00 84.44 89 LYS A CA 1
ATOM 704 C C . LYS A 1 89 ? 1.917 16.337 4.801 1.00 84.44 89 LYS A C 1
ATOM 706 O O . LYS A 1 89 ? 2.055 17.251 5.615 1.00 84.44 89 LYS A O 1
ATOM 711 N N . GLY A 1 90 ? 2.646 16.227 3.705 1.00 84.44 90 GLY A N 1
ATOM 712 C CA . GLY A 1 90 ? 3.584 17.258 3.288 1.00 84.44 90 GLY A CA 1
ATOM 713 C C . GLY A 1 90 ? 4.000 17.104 1.835 1.00 84.44 90 GLY A C 1
ATOM 714 O O . GLY A 1 90 ? 3.520 16.222 1.118 1.00 84.44 90 GLY A O 1
ATOM 715 N N . SER A 1 91 ? 4.873 18.006 1.405 1.00 83.56 91 SER A N 1
ATOM 716 C CA . SER A 1 91 ? 5.493 17.987 0.087 1.00 83.56 91 SER A CA 1
ATOM 717 C C . SER A 1 91 ? 6.973 18.313 0.238 1.00 83.56 91 SER A C 1
ATOM 719 O O . SER A 1 91 ? 7.333 19.231 0.975 1.00 83.56 91 SER A O 1
ATOM 721 N N . THR A 1 92 ? 7.835 17.562 -0.437 1.00 79.38 92 THR A N 1
ATOM 722 C CA . THR A 1 92 ? 9.276 17.833 -0.489 1.00 79.38 92 THR A CA 1
ATOM 723 C C . THR A 1 92 ? 9.777 17.510 -1.887 1.00 79.38 92 THR A C 1
ATOM 725 O O . THR A 1 92 ? 9.482 16.440 -2.417 1.00 79.38 92 THR A O 1
ATOM 728 N N . SER A 1 93 ? 10.494 18.452 -2.505 1.00 78.81 93 SER A N 1
ATOM 729 C CA . SER A 1 93 ? 11.043 18.302 -3.862 1.00 78.81 93 SER A CA 1
ATOM 730 C C . SER A 1 93 ? 9.991 17.879 -4.899 1.00 78.81 93 SER A C 1
ATOM 732 O O . SER A 1 93 ? 10.215 16.979 -5.704 1.00 78.81 93 SER A O 1
ATOM 734 N N . GLY A 1 94 ? 8.796 18.476 -4.820 1.00 79.88 94 GLY A N 1
ATOM 735 C CA . GLY A 1 94 ? 7.665 18.172 -5.706 1.00 79.88 94 GLY A CA 1
ATOM 736 C C . GLY A 1 94 ? 6.941 16.852 -5.413 1.00 79.88 94 GLY A C 1
ATOM 737 O O . GLY A 1 94 ? 5.933 16.559 -6.053 1.00 79.88 94 GLY A O 1
ATOM 738 N N . ARG A 1 95 ? 7.400 16.060 -4.435 1.00 77.56 95 ARG A N 1
ATOM 739 C CA . ARG A 1 95 ? 6.780 14.783 -4.067 1.00 77.56 95 ARG A CA 1
ATOM 740 C C . ARG A 1 95 ? 5.885 14.945 -2.850 1.00 77.56 95 ARG A C 1
ATOM 742 O O . ARG A 1 95 ? 6.322 15.412 -1.799 1.00 77.56 95 ARG A O 1
ATOM 749 N N . LYS A 1 96 ? 4.636 14.506 -2.984 1.00 83.19 96 LYS A N 1
ATOM 750 C CA . LYS A 1 96 ? 3.664 14.474 -1.888 1.00 83.19 96 LYS A CA 1
ATOM 751 C C . LYS A 1 96 ? 3.898 13.238 -1.021 1.00 83.19 96 LYS A C 1
ATOM 753 O O . LYS A 1 96 ? 4.147 12.152 -1.548 1.00 83.19 96 LYS A O 1
ATOM 758 N N . PHE A 1 97 ? 3.789 13.401 0.295 1.00 84.00 97 PHE A N 1
ATOM 759 C CA . PHE A 1 97 ? 3.963 12.304 1.243 1.00 84.00 97 PHE A CA 1
ATOM 760 C C . PHE A 1 97 ? 2.921 12.297 2.360 1.00 84.00 97 PHE A C 1
ATOM 762 O O . PHE A 1 97 ? 2.296 13.315 2.675 1.00 84.00 97 PHE A O 1
ATOM 769 N N . ILE A 1 98 ? 2.806 11.135 3.000 1.00 85.12 98 ILE A N 1
ATOM 770 C CA . ILE A 1 98 ? 2.111 10.926 4.270 1.00 85.12 98 ILE A CA 1
ATOM 771 C C . ILE A 1 98 ? 3.119 10.373 5.267 1.00 85.12 98 ILE A C 1
ATOM 773 O O . ILE A 1 98 ? 3.816 9.411 4.973 1.00 85.12 98 ILE A O 1
ATOM 777 N N . ALA A 1 99 ? 3.203 10.977 6.444 1.00 84.00 99 ALA A N 1
ATOM 778 C CA . ALA A 1 99 ? 4.021 10.503 7.542 1.00 84.00 99 ALA A CA 1
ATOM 779 C C . ALA A 1 99 ? 3.138 9.839 8.599 1.00 84.00 99 ALA A C 1
ATOM 781 O O . ALA A 1 99 ? 2.233 10.491 9.119 1.00 84.00 99 ALA A O 1
ATOM 782 N N . ILE A 1 100 ? 3.424 8.584 8.942 1.00 82.56 100 ILE A N 1
ATOM 783 C CA . ILE A 1 100 ? 2.759 7.820 10.006 1.00 82.56 100 ILE A CA 1
ATOM 784 C C . ILE A 1 100 ? 3.815 7.523 11.070 1.00 82.56 100 ILE A C 1
ATOM 786 O O . ILE A 1 100 ? 4.802 6.854 10.780 1.00 82.56 100 ILE A O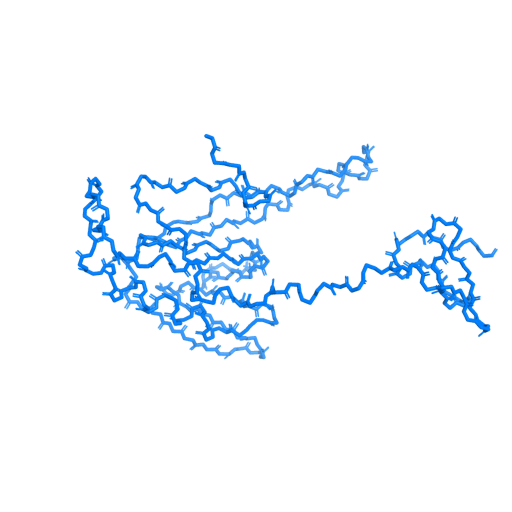 1
ATOM 790 N N . ASN A 1 101 ? 3.664 8.067 12.281 1.00 81.94 101 ASN A N 1
ATOM 791 C CA . ASN A 1 101 ? 4.651 7.928 13.369 1.00 81.94 101 ASN A CA 1
ATOM 792 C C . ASN A 1 101 ? 6.098 8.316 12.975 1.00 81.94 101 ASN A C 1
ATOM 794 O O . ASN A 1 101 ? 7.070 7.787 13.505 1.00 81.94 101 ASN A O 1
ATOM 798 N N . GLY A 1 102 ? 6.251 9.264 12.044 1.00 78.38 102 GLY A N 1
ATOM 799 C CA . GLY A 1 102 ? 7.561 9.703 11.543 1.00 78.38 102 GLY A CA 1
ATOM 800 C C . GLY A 1 102 ? 8.148 8.840 10.419 1.00 78.38 102 GLY A C 1
ATOM 801 O O . GLY A 1 102 ? 9.259 9.120 9.973 1.00 78.38 102 GLY A O 1
ATOM 802 N N . THR A 1 103 ? 7.407 7.836 9.947 1.00 78.12 103 THR A N 1
ATOM 803 C CA . THR A 1 103 ? 7.707 7.052 8.743 1.00 78.12 103 THR A CA 1
ATOM 804 C C . THR A 1 103 ? 7.032 7.682 7.535 1.00 78.12 103 THR A C 1
ATOM 806 O O . THR A 1 103 ? 5.823 7.896 7.578 1.00 78.12 103 THR A O 1
ATOM 809 N N . TYR A 1 104 ? 7.780 7.960 6.466 1.00 82.81 104 TYR A N 1
ATOM 810 C CA . TYR A 1 104 ? 7.293 8.713 5.308 1.00 82.81 104 TYR A CA 1
ATOM 811 C C . TYR A 1 104 ? 6.950 7.789 4.132 1.00 82.81 104 TYR A C 1
ATOM 813 O O . TYR A 1 104 ? 7.780 6.999 3.680 1.00 82.81 104 TYR A O 1
ATOM 821 N N . PHE A 1 105 ? 5.737 7.942 3.606 1.00 82.56 105 PHE A N 1
ATOM 822 C CA . PHE A 1 105 ? 5.219 7.256 2.424 1.00 82.56 105 PHE A CA 1
ATOM 823 C C . PHE A 1 105 ? 5.020 8.267 1.309 1.00 82.56 105 PHE A C 1
ATOM 825 O O . PHE A 1 105 ? 4.234 9.204 1.457 1.00 82.56 105 PHE A O 1
ATOM 832 N N . TYR A 1 106 ? 5.718 8.072 0.200 1.00 80.38 106 TYR A N 1
ATOM 833 C CA . TYR A 1 106 ? 5.575 8.872 -1.003 1.00 80.38 106 TYR A CA 1
ATOM 834 C C . TYR A 1 106 ? 4.638 8.184 -1.978 1.00 80.38 106 TYR A C 1
ATOM 836 O O . TYR A 1 106 ? 4.720 6.980 -2.232 1.00 80.38 106 TYR A O 1
ATOM 844 N N . LEU A 1 107 ? 3.755 8.992 -2.536 1.00 76.50 107 LEU A N 1
ATOM 845 C CA . LEU A 1 107 ? 2.750 8.555 -3.480 1.00 76.50 107 LEU A CA 1
ATOM 846 C C . LEU A 1 107 ? 3.199 9.036 -4.852 1.00 76.50 107 LEU A C 1
ATOM 848 O O . LEU A 1 107 ? 3.067 10.219 -5.169 1.00 76.50 107 LEU A O 1
ATOM 852 N N . GLU A 1 108 ? 3.788 8.145 -5.648 1.00 67.25 108 GLU A N 1
ATOM 853 C CA . GLU A 1 108 ? 4.135 8.486 -7.027 1.00 67.25 108 GLU A CA 1
ATOM 854 C C . GLU A 1 108 ? 2.843 8.746 -7.803 1.00 67.25 108 GLU A C 1
ATOM 856 O O . GLU A 1 108 ? 2.017 7.855 -7.980 1.00 67.25 108 GLU A O 1
ATOM 861 N N . ASN A 1 109 ? 2.649 10.000 -8.218 1.00 68.62 109 ASN A N 1
ATOM 862 C CA . ASN A 1 109 ? 1.494 10.466 -8.993 1.00 68.62 109 ASN A CA 1
ATOM 863 C C . ASN A 1 109 ? 0.120 10.300 -8.316 1.00 68.62 109 ASN A C 1
ATOM 865 O O . ASN A 1 109 ? -0.905 10.470 -8.973 1.00 68.62 109 ASN A O 1
ATOM 869 N N . ALA A 1 110 ? 0.073 10.022 -7.010 1.00 71.75 110 ALA A N 1
ATOM 870 C CA . ALA A 1 110 ? -1.175 9.884 -6.266 1.00 71.75 110 ALA A CA 1
ATOM 871 C C . ALA A 1 110 ? -1.363 11.005 -5.233 1.00 71.75 110 ALA A C 1
ATOM 873 O O . ALA A 1 110 ? -0.430 11.504 -4.601 1.00 71.75 110 ALA A O 1
ATOM 874 N N . ASP A 1 111 ? -2.614 11.432 -5.080 1.00 77.44 111 ASP A N 1
ATOM 875 C CA . ASP A 1 111 ? -3.010 12.412 -4.077 1.00 77.44 111 ASP A CA 1
ATOM 876 C C . ASP A 1 111 ? -2.979 11.772 -2.675 1.00 77.44 111 ASP A C 1
ATOM 878 O O . ASP A 1 111 ? -3.577 10.713 -2.495 1.00 77.44 111 ASP A O 1
ATOM 882 N N . PRO A 1 112 ? -2.325 12.375 -1.662 1.00 81.81 112 PRO A N 1
ATOM 883 C CA . PRO A 1 112 ? -2.344 11.860 -0.292 1.00 81.81 112 PRO A CA 1
ATOM 884 C C . PRO A 1 112 ? -3.673 12.045 0.443 1.00 81.81 112 PRO A C 1
ATOM 886 O O . PRO A 1 112 ? -3.902 11.381 1.455 1.00 81.81 112 PRO A O 1
ATOM 889 N N . ARG A 1 113 ? -4.563 12.927 -0.026 1.00 82.44 113 ARG A N 1
ATOM 890 C CA . ARG A 1 113 ? -5.814 13.249 0.684 1.00 82.44 113 ARG A CA 1
ATOM 891 C C . ARG A 1 113 ? -6.724 12.033 0.941 1.00 82.44 113 ARG A C 1
ATOM 893 O O . ARG A 1 113 ? -7.228 11.938 2.060 1.00 82.44 113 ARG A O 1
ATOM 900 N N . PRO A 1 114 ? -6.934 11.094 -0.003 1.00 82.06 114 PRO A N 1
ATOM 901 C CA . PRO A 1 114 ? -7.749 9.902 0.236 1.00 8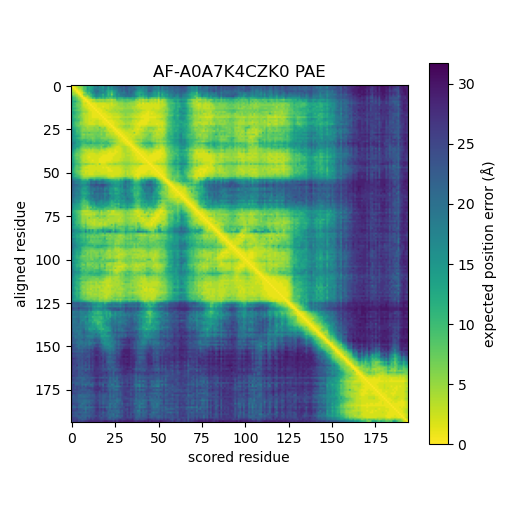2.06 114 PRO A CA 1
ATOM 902 C C . PRO A 1 114 ? -7.163 9.000 1.324 1.00 82.06 114 PRO A C 1
ATOM 904 O O . PRO A 1 114 ? -7.882 8.604 2.237 1.00 82.06 114 PRO A O 1
ATOM 907 N N . ILE A 1 115 ? -5.851 8.748 1.291 1.00 80.88 115 ILE A N 1
ATOM 908 C CA . ILE A 1 115 ? -5.170 7.921 2.297 1.00 80.88 115 ILE A CA 1
ATOM 909 C C . ILE A 1 115 ? -5.219 8.596 3.667 1.00 80.88 115 ILE A C 1
ATOM 911 O O . ILE A 1 115 ? -5.520 7.946 4.661 1.00 80.88 115 ILE A O 1
ATOM 915 N N . GLU A 1 116 ? -4.977 9.907 3.732 1.00 84.38 116 GLU A N 1
ATOM 916 C CA . GLU A 1 116 ? -5.092 10.673 4.975 1.00 84.38 116 GLU A CA 1
ATOM 917 C C . GLU A 1 116 ? -6.514 10.587 5.549 1.00 84.38 116 GLU A C 1
ATOM 919 O O . GLU A 1 116 ? -6.676 10.363 6.749 1.00 84.38 116 GLU A O 1
ATOM 924 N N . LYS A 1 117 ? -7.543 10.737 4.703 1.00 85.56 117 LYS A N 1
ATOM 925 C CA . LYS A 1 117 ? -8.950 10.621 5.110 1.00 85.56 117 LYS A CA 1
ATOM 926 C C . LYS A 1 117 ? -9.247 9.220 5.641 1.00 85.56 117 LYS A C 1
ATOM 928 O O . LYS A 1 117 ? -9.823 9.111 6.716 1.00 85.56 117 LYS A O 1
ATOM 933 N N . ILE A 1 118 ? -8.811 8.179 4.934 1.00 81.38 118 ILE A N 1
ATOM 934 C CA . ILE A 1 118 ? -8.978 6.780 5.346 1.00 81.38 118 ILE A CA 1
ATOM 935 C C . ILE A 1 118 ? -8.292 6.524 6.688 1.00 81.38 118 ILE A C 1
ATOM 937 O O . ILE A 1 118 ? -8.939 6.028 7.602 1.00 81.38 118 ILE A O 1
ATOM 941 N N . LEU A 1 119 ? -7.027 6.926 6.848 1.00 80.38 119 LEU A N 1
ATOM 942 C CA . LEU A 1 119 ? -6.286 6.758 8.100 1.00 80.38 119 LEU A CA 1
ATOM 943 C C . LEU A 1 119 ? -6.957 7.506 9.251 1.00 80.38 119 LEU A C 1
ATOM 945 O O . LEU A 1 119 ? -7.148 6.936 10.316 1.00 80.38 119 LEU A O 1
ATOM 949 N N . LYS A 1 120 ? -7.374 8.759 9.042 1.00 84.06 120 LYS A N 1
ATOM 950 C CA . LYS A 1 120 ? -8.073 9.540 10.072 1.00 84.06 120 LYS A CA 1
ATOM 951 C C . LYS A 1 120 ? -9.418 8.928 10.446 1.00 84.06 120 LYS A C 1
ATOM 953 O O . LYS A 1 120 ? -9.748 8.905 11.628 1.00 84.06 120 LYS A O 1
ATOM 958 N N . THR A 1 121 ? -10.189 8.444 9.475 1.00 81.38 121 THR A N 1
ATOM 959 C CA . THR A 1 121 ? -11.452 7.744 9.736 1.00 81.38 121 THR A CA 1
ATOM 960 C C . THR A 1 121 ? -11.197 6.452 10.506 1.00 81.38 121 THR A C 1
ATOM 962 O O . THR A 1 121 ? -11.817 6.250 11.543 1.00 81.38 121 THR A O 1
ATOM 965 N N . ALA A 1 122 ? -10.232 5.643 10.066 1.00 74.25 122 ALA A N 1
ATOM 966 C CA . ALA A 1 122 ? -9.877 4.378 10.699 1.00 74.25 122 ALA A CA 1
ATOM 967 C C . ALA A 1 122 ? -9.330 4.572 12.125 1.00 74.25 122 ALA A C 1
ATOM 969 O O . ALA A 1 122 ? -9.661 3.803 13.019 1.00 74.25 122 ALA A O 1
ATOM 970 N N . MET A 1 123 ? -8.559 5.635 12.376 1.00 78.19 123 MET A N 1
ATOM 971 C CA . MET A 1 123 ? -8.095 6.012 13.718 1.00 78.19 123 MET A CA 1
ATOM 972 C C . MET A 1 123 ? -9.242 6.478 14.621 1.00 78.19 123 MET A C 1
ATOM 974 O O . MET A 1 123 ? -9.270 6.134 15.799 1.00 78.19 123 MET A O 1
ATOM 978 N N . LYS A 1 124 ? -10.201 7.244 14.081 1.00 80.12 124 LYS A N 1
ATOM 979 C CA . LYS A 1 124 ? -11.390 7.680 14.831 1.00 80.12 124 LYS A CA 1
ATOM 980 C C . LYS A 1 124 ? -12.294 6.505 15.203 1.00 80.12 124 LYS A C 1
ATOM 982 O O . LYS A 1 124 ? -12.820 6.494 16.307 1.00 80.12 124 LYS A O 1
ATOM 987 N N . SER A 1 125 ? -12.457 5.523 14.315 1.00 70.12 125 SER A N 1
ATOM 988 C CA . SER A 1 125 ? -13.236 4.311 14.602 1.00 70.12 125 SER A CA 1
ATOM 989 C C . SER A 1 125 ? -12.470 3.305 15.471 1.00 70.12 125 SER A C 1
ATOM 991 O O . SER A 1 125 ? -13.059 2.652 16.326 1.00 70.12 125 SER A O 1
ATOM 993 N N . GLY A 1 126 ? -11.153 3.194 15.280 1.00 57.44 126 GLY A N 1
ATOM 994 C CA . GLY A 1 126 ? -10.282 2.210 15.932 1.00 57.44 126 GLY A CA 1
ATOM 995 C C . GLY A 1 126 ? -9.901 2.536 17.378 1.00 57.44 126 GLY A C 1
ATOM 996 O O . GLY A 1 126 ? -9.370 1.674 18.066 1.00 57.44 126 GLY A O 1
ATOM 997 N N . GLY A 1 127 ? -10.199 3.745 17.871 1.00 48.97 127 GLY A N 1
ATOM 998 C CA . GLY A 1 127 ? -10.042 4.095 19.290 1.00 48.97 127 GLY A CA 1
ATOM 999 C C . GLY A 1 127 ? -11.083 3.448 20.214 1.00 48.97 127 GLY A C 1
ATOM 1000 O O . GLY A 1 127 ? -10.885 3.407 21.424 1.00 48.97 127 GLY A O 1
ATOM 1001 N N . THR A 1 128 ? -12.179 2.925 19.657 1.00 48.50 128 THR A N 1
ATOM 1002 C CA . THR A 1 128 ? -13.254 2.268 20.425 1.00 48.50 128 THR A CA 1
ATOM 1003 C C . THR A 1 128 ? -13.520 0.839 19.945 1.00 48.50 128 THR A C 1
ATOM 1005 O O . THR A 1 128 ? -14.051 0.025 20.698 1.00 48.50 128 THR A O 1
ATOM 1008 N N . LEU A 1 129 ? -13.120 0.489 18.716 1.00 45.06 129 LEU A N 1
ATOM 1009 C CA . LEU A 1 129 ? -13.351 -0.837 18.152 1.00 45.06 129 LEU A CA 1
ATOM 1010 C C . LEU A 1 129 ? -12.178 -1.805 18.397 1.00 45.06 129 LEU A C 1
ATOM 1012 O O . LEU A 1 129 ? -11.238 -1.890 17.615 1.00 45.06 129 LEU A O 1
ATOM 1016 N N . MET A 1 130 ? -12.390 -2.631 19.425 1.00 49.88 130 MET A N 1
ATOM 1017 C CA . MET A 1 130 ? -12.161 -4.085 19.421 1.00 49.88 130 MET A CA 1
ATOM 1018 C C . MET A 1 130 ? -10.794 -4.581 19.907 1.00 49.88 130 MET A C 1
ATOM 1020 O O . MET A 1 130 ? -9.766 -4.470 19.247 1.00 49.88 130 MET A O 1
ATOM 1024 N N . LYS A 1 131 ? -10.827 -5.238 21.076 1.00 53.00 131 LYS A N 1
ATOM 1025 C CA . LYS A 1 131 ? -9.814 -6.223 21.470 1.00 53.00 131 LYS A CA 1
ATOM 1026 C C . LYS A 1 131 ? -9.766 -7.341 20.413 1.00 53.00 131 LYS A C 1
ATOM 1028 O O . LYS A 1 131 ? -10.825 -7.684 19.878 1.00 53.00 131 LYS A O 1
ATOM 1033 N N . PRO A 1 132 ? -8.592 -7.954 20.168 1.00 45.69 132 PRO A N 1
ATOM 1034 C CA . PRO A 1 132 ? -8.499 -9.177 19.375 1.00 45.69 132 PRO A CA 1
ATOM 1035 C C . PRO A 1 132 ? -9.537 -10.197 19.872 1.00 45.69 132 PRO A C 1
ATOM 1037 O O . PRO A 1 132 ? -9.533 -10.547 21.051 1.00 45.69 132 PRO A O 1
ATOM 1040 N N . GLY A 1 133 ? -10.466 -10.605 19.001 1.00 51.12 133 GLY A N 1
ATOM 1041 C CA . GLY A 1 133 ? -11.545 -11.549 19.327 1.00 51.12 133 GLY A CA 1
ATOM 1042 C C . GLY A 1 133 ? -12.945 -10.953 19.541 1.00 51.12 133 GLY A C 1
ATOM 1043 O O . GLY A 1 133 ? -13.896 -11.720 19.671 1.00 51.12 133 GLY A O 1
ATOM 1044 N N . ALA A 1 134 ? -13.122 -9.628 19.536 1.00 51.97 134 ALA A N 1
ATOM 1045 C CA . ALA A 1 134 ? -14.465 -9.047 19.482 1.00 51.97 134 ALA A CA 1
ATOM 1046 C C . ALA A 1 134 ? -15.009 -9.099 18.039 1.00 51.97 134 ALA A C 1
ATOM 1048 O O . ALA A 1 134 ? -14.356 -8.643 17.101 1.00 51.97 134 ALA A O 1
ATOM 1049 N N . MET A 1 135 ? -16.195 -9.686 17.853 1.00 46.03 135 MET A N 1
ATOM 1050 C CA . MET A 1 135 ? -16.900 -9.673 16.567 1.00 46.03 135 MET A CA 1
ATOM 1051 C C . MET A 1 135 ? -17.284 -8.234 16.195 1.00 46.03 135 MET A C 1
ATOM 1053 O O . MET A 1 135 ? -17.818 -7.535 17.057 1.00 46.03 135 MET A O 1
ATOM 1057 N N . PRO A 1 136 ? -17.081 -7.792 14.937 1.00 49.78 136 PRO A N 1
ATOM 1058 C CA . PRO A 1 136 ? -17.518 -6.469 14.501 1.00 49.78 136 PRO A CA 1
ATOM 1059 C C . PRO A 1 136 ? -19.034 -6.319 14.712 1.00 49.78 136 PRO A C 1
ATOM 1061 O O . PRO A 1 136 ? -19.771 -7.283 14.486 1.00 49.78 136 PRO A O 1
ATOM 1064 N N . PRO A 1 137 ? -19.527 -5.139 15.134 1.00 49.44 137 PRO A N 1
ATOM 1065 C CA . PRO A 1 137 ? -20.952 -4.955 15.336 1.00 49.44 137 PRO A CA 1
ATOM 1066 C C . PRO A 1 137 ? -21.665 -5.098 13.989 1.00 49.44 137 PRO A C 1
ATOM 1068 O O . PRO A 1 137 ? -21.236 -4.535 12.976 1.00 49.44 137 PRO A O 1
ATOM 1071 N N . ALA A 1 138 ? -22.745 -5.880 13.975 1.00 43.44 138 ALA A N 1
ATOM 1072 C CA . ALA A 1 138 ? -23.593 -6.050 12.805 1.00 43.44 138 ALA A CA 1
ATOM 1073 C C . ALA A 1 138 ? -24.146 -4.675 12.395 1.00 43.44 138 ALA A C 1
ATOM 1075 O O . ALA A 1 138 ? -24.948 -4.090 13.116 1.00 43.44 138 ALA A O 1
ATOM 1076 N N . GLY A 1 139 ? -23.668 -4.130 11.273 1.00 43.97 139 GLY A N 1
ATOM 1077 C CA . GLY A 1 139 ? -24.135 -2.843 10.746 1.00 43.97 139 GLY A CA 1
ATOM 1078 C C . GLY A 1 139 ? -23.058 -1.808 10.425 1.00 43.97 139 GLY A C 1
ATOM 1079 O O . GLY A 1 139 ? -23.411 -0.742 9.931 1.00 43.97 139 GLY A O 1
ATOM 1080 N N . VAL A 1 140 ? -21.762 -2.080 10.637 1.00 45.31 140 VAL A N 1
ATOM 1081 C CA . VAL A 1 140 ? -20.719 -1.200 10.075 1.00 45.31 140 VAL A CA 1
ATOM 1082 C C . VAL A 1 140 ? -20.704 -1.387 8.552 1.00 45.31 140 VAL A C 1
ATOM 1084 O O . VAL A 1 140 ? -20.404 -2.495 8.094 1.00 45.31 140 VAL A O 1
ATOM 1087 N N . PRO A 1 141 ? -21.024 -0.358 7.744 1.00 43.72 141 PRO A N 1
ATOM 1088 C CA . PRO A 1 141 ? -20.932 -0.473 6.297 1.00 43.72 141 PRO A CA 1
ATOM 1089 C C . PRO A 1 141 ? -19.484 -0.791 5.916 1.00 43.72 141 PRO A C 1
ATOM 1091 O O . PRO A 1 141 ? -18.551 -0.120 6.362 1.00 43.72 141 PRO A O 1
ATOM 1094 N N . SER A 1 142 ? -19.292 -1.832 5.104 1.00 41.59 142 SER A N 1
ATOM 1095 C CA . SER A 1 142 ? -17.972 -2.180 4.584 1.00 41.59 142 SER A CA 1
ATOM 1096 C C . SER A 1 142 ? -17.403 -0.975 3.835 1.00 41.59 142 SER A C 1
ATOM 1098 O O . SER A 1 142 ? -18.003 -0.484 2.875 1.00 41.59 142 SER A O 1
ATOM 1100 N N . LEU A 1 143 ? -16.231 -0.492 4.259 1.00 39.97 143 LEU A N 1
ATOM 1101 C CA . LEU A 1 143 ? -15.592 0.686 3.662 1.00 39.97 143 LEU A CA 1
ATOM 1102 C C . LEU A 1 143 ? -15.103 0.460 2.220 1.00 39.97 143 LEU A C 1
ATOM 1104 O O . LEU A 1 143 ? -14.571 1.386 1.616 1.00 39.97 143 LEU A O 1
ATOM 1108 N N . ASN A 1 144 ? -15.368 -0.713 1.634 1.00 46.62 144 ASN A N 1
ATOM 1109 C CA . ASN A 1 144 ? -15.247 -0.979 0.200 1.00 46.62 144 ASN A CA 1
ATOM 1110 C C . ASN A 1 144 ? -16.027 0.024 -0.683 1.00 46.62 144 ASN A C 1
ATOM 1112 O O . ASN A 1 144 ? -15.779 0.081 -1.884 1.00 46.62 144 ASN A O 1
ATOM 1116 N N . GLN A 1 145 ? -16.936 0.831 -0.115 1.00 42.69 145 GLN A N 1
ATOM 1117 C CA . GLN A 1 145 ? -17.685 1.880 -0.826 1.00 42.69 145 GLN A CA 1
ATOM 1118 C C . GLN A 1 145 ? -17.114 3.302 -0.661 1.00 42.69 145 GLN A C 1
ATOM 1120 O O . GLN A 1 145 ? -17.420 4.175 -1.473 1.00 42.69 145 GLN A O 1
ATOM 1125 N N . ILE A 1 146 ? -16.260 3.569 0.339 1.00 42.62 146 ILE A N 1
ATOM 1126 C CA . ILE A 1 146 ? -15.655 4.899 0.529 1.00 42.62 146 ILE A CA 1
ATOM 1127 C C . ILE A 1 146 ? -14.268 4.893 -0.103 1.00 42.62 146 ILE A C 1
ATOM 1129 O O . ILE A 1 146 ? -13.251 4.746 0.564 1.00 42.62 146 ILE A O 1
ATOM 1133 N N . ALA A 1 147 ? -14.268 5.096 -1.416 1.00 38.59 147 ALA A N 1
ATOM 1134 C CA . ALA A 1 147 ? -13.107 5.436 -2.219 1.00 38.59 147 ALA A CA 1
ATOM 1135 C C . ALA A 1 147 ? -11.892 4.499 -2.041 1.00 38.59 147 ALA A C 1
ATOM 1137 O O . ALA A 1 147 ? -10.859 4.880 -1.486 1.00 38.59 147 ALA A O 1
ATOM 1138 N N . GLN A 1 148 ? -11.915 3.371 -2.760 1.00 44.69 148 GLN A N 1
ATOM 1139 C CA . GLN A 1 148 ? -10.794 3.188 -3.688 1.00 44.69 148 GLN A CA 1
ATOM 1140 C C . GLN A 1 148 ? -10.637 4.550 -4.397 1.00 44.69 148 GLN A C 1
ATOM 1142 O O . GLN A 1 148 ? -11.657 5.050 -4.891 1.00 44.69 148 GLN A O 1
ATOM 1147 N N . PRO A 1 149 ? -9.466 5.224 -4.466 1.00 41.22 149 PRO A N 1
ATOM 1148 C CA . PRO A 1 149 ? -9.298 6.116 -5.601 1.00 41.22 149 PRO A CA 1
ATOM 1149 C C . PRO A 1 149 ? -9.702 5.254 -6.779 1.00 41.22 149 PRO A C 1
ATOM 1151 O O . PRO A 1 149 ? -9.203 4.136 -6.917 1.00 41.22 149 PRO A O 1
ATOM 1154 N N . ALA A 1 150 ? -10.722 5.702 -7.493 1.00 38.34 150 ALA A N 1
ATOM 1155 C CA . ALA A 1 150 ? -11.185 5.038 -8.669 1.00 38.34 150 ALA A CA 1
ATOM 1156 C C . ALA A 1 150 ? -10.004 5.020 -9.658 1.00 38.34 150 ALA A C 1
ATOM 1158 O O . ALA A 1 150 ? -9.943 5.809 -10.582 1.00 38.34 150 ALA A O 1
ATOM 1159 N N . PHE A 1 151 ? -9.127 4.030 -9.522 1.00 39.59 151 PHE A N 1
ATOM 1160 C CA . PHE A 1 151 ? -8.919 3.081 -10.589 1.00 39.59 151 PHE A CA 1
ATOM 1161 C C . PHE A 1 151 ? -10.210 2.256 -10.716 1.00 39.59 151 PHE A C 1
ATOM 1163 O O . PHE A 1 151 ? -10.195 1.031 -10.743 1.00 39.59 151 PHE A O 1
ATOM 1170 N N . GLN A 1 152 ? -11.355 2.940 -10.881 1.00 32.81 152 GLN A N 1
ATOM 1171 C CA . GLN A 1 152 ? -12.193 2.590 -11.995 1.00 32.81 152 GLN A CA 1
ATOM 1172 C C . GLN A 1 152 ? -11.181 2.540 -13.122 1.00 32.81 152 GLN A C 1
ATOM 1174 O O . GLN A 1 152 ? -10.607 3.555 -13.527 1.00 32.81 152 GLN A O 1
ATOM 1179 N N . GLY A 1 153 ? -10.911 1.329 -13.588 1.00 38.09 153 GLY A N 1
ATOM 1180 C CA . GLY A 1 153 ? -10.840 1.230 -15.012 1.00 38.09 153 GLY A CA 1
ATOM 1181 C C . GLY A 1 153 ? -12.035 2.040 -15.513 1.00 38.09 153 GLY A C 1
ATOM 1182 O O . GLY A 1 153 ? -13.158 1.555 -15.509 1.00 38.09 153 GLY A O 1
ATOM 1183 N N . VAL A 1 154 ? -11.778 3.265 -15.990 1.00 31.67 154 VAL A N 1
ATOM 1184 C CA . VAL A 1 154 ? -12.167 3.514 -17.370 1.00 31.67 154 VAL A CA 1
ATOM 1185 C C . VAL A 1 154 ? -11.796 2.194 -18.021 1.00 31.67 154 VAL A C 1
ATOM 1187 O O . VAL A 1 154 ? -10.609 1.850 -17.906 1.00 31.67 154 VAL A O 1
ATOM 1190 N N . PRO A 1 155 ? -12.751 1.353 -18.471 1.00 39.19 155 PRO A N 1
ATOM 1191 C CA . PRO A 1 155 ? -12.357 0.233 -19.293 1.00 39.19 155 PRO A CA 1
ATOM 1192 C C . PRO A 1 155 ? -11.424 0.891 -20.288 1.00 39.19 155 PRO A C 1
ATOM 1194 O O . PRO A 1 155 ? -11.864 1.767 -21.032 1.00 39.19 155 PRO A O 1
ATOM 1197 N N . GLN A 1 156 ? -10.112 0.633 -20.172 1.00 42.25 156 GLN A N 1
ATOM 1198 C CA . GLN A 1 156 ? -9.214 1.014 -21.235 1.00 42.25 156 GLN A CA 1
ATOM 1199 C C . GLN A 1 156 ? -9.916 0.332 -22.386 1.00 42.25 156 GLN A C 1
ATOM 1201 O O . GLN A 1 156 ? -10.112 -0.888 -22.269 1.00 42.25 156 GLN A O 1
ATOM 1206 N N . PRO A 1 157 ? -10.457 1.089 -23.364 1.00 45.34 157 PRO A N 1
ATOM 1207 C CA . PRO A 1 157 ? -11.088 0.462 -24.506 1.00 45.34 157 PRO A CA 1
ATOM 1208 C C . PRO A 1 157 ? -10.073 -0.581 -24.901 1.00 45.34 157 PRO A C 1
ATOM 1210 O O . PRO A 1 157 ? -8.906 -0.192 -25.040 1.00 45.34 157 PRO A O 1
ATOM 1213 N N . ALA A 1 158 ? -10.454 -1.870 -24.845 1.00 46.25 158 ALA A N 1
ATOM 1214 C CA . ALA A 1 158 ? -9.516 -2.964 -25.054 1.00 46.25 158 ALA A CA 1
ATOM 1215 C C . ALA A 1 158 ? -8.669 -2.508 -26.226 1.00 46.25 158 ALA A C 1
ATOM 1217 O O . ALA A 1 158 ? -9.274 -2.151 -27.237 1.00 46.25 158 ALA A O 1
ATOM 1218 N N . VAL A 1 159 ? -7.364 -2.273 -26.013 1.00 51.94 159 VAL A N 1
ATOM 1219 C CA . VAL A 1 159 ? -6.556 -1.539 -26.990 1.00 51.94 159 VAL A CA 1
ATOM 1220 C C . VAL A 1 159 ? -6.466 -2.469 -28.179 1.00 51.94 159 VAL A C 1
ATOM 1222 O O . VAL A 1 159 ? -5.576 -3.309 -28.267 1.00 51.94 159 VAL A O 1
ATOM 1225 N N . VAL A 1 160 ? -7.468 -2.382 -29.048 1.00 59.81 160 VAL A N 1
ATOM 1226 C CA . VAL A 1 160 ? -7.500 -3.066 -30.315 1.00 59.81 160 VAL A CA 1
ATOM 1227 C C . VAL A 1 160 ? -6.302 -2.456 -31.012 1.00 59.81 160 VAL A C 1
ATOM 1229 O O . VAL A 1 160 ? -6.225 -1.220 -31.069 1.00 59.81 160 VAL A O 1
ATOM 1232 N N . PRO A 1 161 ? -5.317 -3.265 -31.426 1.00 60.09 161 PRO A N 1
ATOM 1233 C CA . PRO A 1 161 ? -4.151 -2.748 -32.110 1.00 60.09 161 PRO A CA 1
ATOM 1234 C C . PRO A 1 161 ? -4.628 -1.799 -33.205 1.00 60.09 161 PRO A C 1
ATOM 1236 O O . PRO A 1 161 ? -5.319 -2.214 -34.133 1.00 60.09 161 PRO A O 1
ATOM 1239 N N . GLN A 1 162 ? -4.359 -0.502 -33.033 1.00 62.53 162 GLN A N 1
ATOM 1240 C CA . GLN A 1 162 ? -4.779 0.491 -34.011 1.00 62.53 162 GLN A CA 1
ATOM 1241 C C . GLN A 1 162 ? -4.103 0.109 -35.321 1.00 62.53 162 GLN A C 1
ATOM 1243 O O . GLN A 1 162 ? -2.871 -0.012 -35.358 1.00 62.53 162 GLN A O 1
ATOM 1248 N N . ALA A 1 163 ? -4.914 -0.130 -36.354 1.00 67.44 163 ALA A N 1
ATOM 1249 C CA . ALA A 1 163 ? -4.413 -0.428 -37.683 1.00 67.44 163 ALA A CA 1
ATOM 1250 C C . ALA A 1 163 ? -3.432 0.682 -38.112 1.00 67.44 163 ALA A C 1
ATOM 1252 O O . ALA A 1 163 ? -3.634 1.847 -37.748 1.00 67.44 163 ALA A O 1
ATOM 1253 N N . PRO A 1 164 ? -2.355 0.348 -38.841 1.00 75.56 164 PRO A N 1
ATOM 1254 C CA . PRO A 1 164 ? -1.377 1.339 -39.271 1.00 75.56 164 PRO A CA 1
ATOM 1255 C C . PRO A 1 164 ? -2.045 2.451 -40.083 1.00 75.56 164 PRO A C 1
ATOM 1257 O O . PRO A 1 164 ? -2.755 2.183 -41.050 1.00 75.56 164 PRO A O 1
ATOM 1260 N N . GLN A 1 165 ? -1.811 3.703 -39.698 1.00 77.38 165 GLN A N 1
ATOM 1261 C CA . GLN A 1 165 ? -2.186 4.861 -40.513 1.00 77.38 165 GLN A CA 1
ATOM 1262 C C . GLN A 1 165 ? -1.125 5.111 -41.599 1.00 77.38 165 GLN A C 1
ATOM 1264 O O . GLN A 1 165 ? -0.011 4.593 -41.512 1.00 77.38 165 GLN A O 1
ATOM 1269 N N . ALA A 1 166 ? -1.440 5.913 -42.622 1.00 71.00 166 ALA A N 1
ATOM 1270 C CA . ALA A 1 166 ? -0.470 6.280 -43.658 1.00 71.00 166 ALA A CA 1
ATOM 1271 C C . 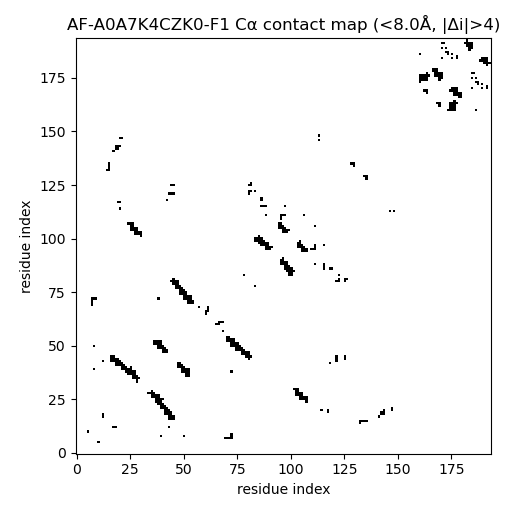ALA A 1 166 ? 0.806 6.873 -43.023 1.00 71.00 166 ALA A C 1
ATOM 1273 O O . ALA A 1 166 ? 0.733 7.795 -42.212 1.00 71.00 166 ALA A O 1
ATOM 1274 N N . GLY A 1 167 ? 1.971 6.304 -43.349 1.00 79.75 167 GLY A N 1
ATOM 1275 C CA . GLY A 1 167 ? 3.249 6.660 -42.715 1.00 79.75 167 GLY A CA 1
ATOM 1276 C C . GLY A 1 167 ? 3.552 5.926 -41.400 1.00 79.75 167 GLY A C 1
ATOM 1277 O O . GLY A 1 167 ? 4.464 6.321 -40.676 1.00 79.75 167 GLY A O 1
ATOM 1278 N N . GLN A 1 168 ? 2.816 4.862 -41.071 1.00 88.69 168 GLN A N 1
ATOM 1279 C CA . GLN A 1 168 ? 3.109 3.958 -39.958 1.00 88.69 168 GLN A CA 1
ATOM 1280 C C . GLN A 1 168 ? 3.354 2.534 -40.463 1.00 88.69 168 GLN A C 1
ATOM 1282 O O . GLN A 1 168 ? 2.760 2.087 -41.441 1.00 88.69 168 GLN A O 1
ATOM 1287 N N . ARG A 1 169 ? 4.207 1.798 -39.752 1.00 89.19 169 ARG A N 1
ATOM 1288 C CA . ARG A 1 169 ? 4.475 0.375 -39.987 1.00 89.19 169 ARG A CA 1
ATOM 1289 C C . ARG A 1 169 ? 3.777 -0.483 -38.937 1.00 89.19 169 ARG A C 1
ATOM 1291 O O . ARG A 1 169 ? 3.782 -0.153 -37.747 1.00 89.19 169 ARG A O 1
ATOM 1298 N N . ALA A 1 170 ? 3.202 -1.599 -39.372 1.00 90.31 170 ALA A N 1
ATOM 1299 C CA . ALA A 1 170 ? 2.610 -2.579 -38.472 1.00 90.31 170 ALA A CA 1
ATOM 1300 C C . ALA A 1 170 ? 3.694 -3.317 -37.677 1.00 90.31 170 ALA A C 1
ATOM 1302 O O . ALA A 1 170 ? 4.777 -3.619 -38.183 1.00 90.31 170 ALA A O 1
ATOM 1303 N N . CYS A 1 171 ? 3.395 -3.649 -36.426 1.00 89.75 171 CYS A N 1
ATOM 1304 C CA . CYS A 1 171 ? 4.177 -4.627 -35.685 1.00 89.75 171 CYS A CA 1
ATOM 1305 C C . CYS A 1 171 ? 3.860 -6.038 -36.199 1.00 89.75 171 CYS A C 1
ATOM 1307 O O . CYS A 1 171 ? 2.703 -6.446 -36.157 1.00 89.75 171 CYS A O 1
ATOM 1309 N N . ALA A 1 172 ? 4.877 -6.811 -36.587 1.00 86.69 172 ALA A N 1
ATOM 1310 C CA . ALA A 1 172 ? 4.696 -8.195 -37.040 1.00 86.69 172 ALA A CA 1
ATOM 1311 C C . ALA A 1 172 ? 4.132 -9.132 -35.952 1.00 86.69 172 ALA A C 1
ATOM 1313 O O . ALA A 1 172 ? 3.532 -10.151 -36.268 1.00 86.69 172 ALA A O 1
ATOM 1314 N N . TYR A 1 173 ? 4.309 -8.785 -34.671 1.00 87.94 173 TYR A N 1
ATOM 1315 C CA . TYR A 1 173 ? 3.887 -9.624 -33.546 1.00 87.94 173 TYR A CA 1
ATOM 1316 C C . TYR A 1 173 ? 2.467 -9.331 -33.055 1.00 87.94 173 TYR A C 1
ATOM 1318 O O . TYR A 1 173 ? 1.779 -10.244 -32.618 1.00 87.94 173 TYR A O 1
ATOM 1326 N N . CYS A 1 174 ? 2.035 -8.065 -33.068 1.00 87.12 174 CYS A N 1
ATOM 1327 C CA . CYS A 1 174 ? 0.734 -7.674 -32.503 1.00 87.12 174 CYS A CA 1
ATOM 1328 C C . CYS A 1 174 ? -0.131 -6.802 -33.420 1.00 87.12 174 CYS A C 1
ATOM 1330 O O . CYS A 1 174 ? -1.201 -6.372 -33.007 1.00 87.12 174 CYS A O 1
ATOM 1332 N N . GLY A 1 175 ? 0.331 -6.475 -34.628 1.00 86.81 175 GLY A N 1
ATOM 1333 C CA . GLY A 1 175 ? -0.425 -5.688 -35.609 1.00 86.81 175 GLY A CA 1
ATOM 1334 C C . GLY A 1 175 ? -0.523 -4.184 -35.330 1.00 86.81 175 GLY A C 1
ATOM 1335 O O . GLY A 1 175 ? -1.028 -3.449 -36.171 1.00 86.81 175 GLY A O 1
ATOM 1336 N N . ALA A 1 176 ? -0.019 -3.687 -34.195 1.00 88.75 176 ALA A N 1
ATOM 1337 C CA . ALA A 1 176 ? -0.141 -2.271 -33.841 1.00 88.75 176 ALA A CA 1
ATOM 1338 C C . ALA A 1 176 ? 0.630 -1.347 -34.806 1.00 88.75 176 ALA A C 1
ATOM 1340 O O . ALA A 1 176 ? 1.772 -1.642 -35.170 1.00 88.75 176 ALA A O 1
ATOM 1341 N N . GLY A 1 177 ? 0.047 -0.194 -35.149 1.00 91.12 177 GLY A N 1
ATOM 1342 C CA . GLY A 1 177 ? 0.707 0.874 -35.906 1.00 91.12 177 GLY A CA 1
ATOM 1343 C C . GLY A 1 177 ? 1.792 1.601 -35.099 1.00 91.12 177 GLY A C 1
ATOM 1344 O O . GLY A 1 177 ? 1.546 2.127 -34.005 1.00 91.12 177 GLY A O 1
ATOM 1345 N N . ASN A 1 178 ? 3.010 1.638 -35.639 1.00 91.31 178 ASN A N 1
ATOM 1346 C CA . ASN A 1 178 ? 4.178 2.305 -35.057 1.00 91.31 178 ASN A CA 1
ATOM 1347 C C . ASN A 1 178 ? 4.808 3.263 -36.073 1.00 91.31 178 ASN A C 1
ATOM 1349 O O . ASN A 1 178 ? 4.614 3.112 -37.277 1.00 91.31 178 ASN A O 1
ATOM 1353 N N . LYS A 1 179 ? 5.590 4.238 -35.597 1.00 90.56 179 LYS A N 1
ATOM 1354 C CA . LYS A 1 179 ? 6.383 5.096 -36.490 1.00 90.56 179 LYS A CA 1
ATOM 1355 C C . LYS A 1 179 ? 7.386 4.249 -37.290 1.00 90.56 179 LYS A C 1
ATOM 1357 O O . LYS A 1 179 ? 7.835 3.215 -36.797 1.00 90.56 179 LYS A O 1
ATOM 1362 N N . VAL A 1 180 ? 7.716 4.668 -38.512 1.00 87.94 180 VAL A N 1
ATOM 1363 C CA . VAL A 1 180 ? 8.612 3.925 -39.427 1.00 87.94 180 VAL A CA 1
ATOM 1364 C C . VAL A 1 180 ? 10.007 3.719 -38.831 1.00 87.94 180 VAL A C 1
ATOM 1366 O O . VAL A 1 180 ? 10.593 2.653 -38.996 1.00 87.94 180 VAL A O 1
ATOM 1369 N N . ASP A 1 181 ? 10.487 4.699 -38.074 1.00 89.44 181 ASP A N 1
ATOM 1370 C CA . ASP A 1 181 ? 11.784 4.740 -37.394 1.00 89.44 181 ASP A CA 1
ATOM 1371 C C . ASP A 1 181 ? 11.772 4.121 -35.982 1.00 89.44 181 ASP A C 1
ATOM 1373 O O . ASP A 1 181 ? 12.802 4.076 -35.307 1.00 89.44 181 ASP A O 1
ATOM 1377 N N . ALA A 1 182 ? 10.622 3.631 -35.504 1.00 89.19 182 ALA A N 1
ATOM 1378 C CA . ALA A 1 182 ? 10.530 3.042 -34.174 1.00 89.19 182 ALA A CA 1
ATOM 1379 C C . ALA A 1 182 ? 11.328 1.730 -34.111 1.00 89.19 182 ALA A C 1
ATOM 1381 O O . ALA A 1 182 ? 11.020 0.783 -34.826 1.00 89.19 182 ALA A O 1
ATOM 1382 N N . GLN A 1 183 ? 12.305 1.640 -33.204 1.00 92.12 183 GLN A N 1
ATOM 1383 C CA . GLN A 1 183 ? 13.089 0.414 -32.985 1.00 92.12 183 GLN A CA 1
ATOM 1384 C C . GLN A 1 183 ? 12.317 -0.666 -32.203 1.00 92.12 183 GLN A C 1
ATOM 1386 O O . GLN A 1 183 ? 12.607 -1.856 -32.334 1.00 92.12 183 GLN A O 1
ATOM 1391 N N . PHE A 1 184 ? 11.321 -0.264 -31.406 1.00 93.69 184 PHE A N 1
ATOM 1392 C CA . PHE A 1 184 ? 10.501 -1.146 -30.571 1.00 93.69 184 PHE A CA 1
ATOM 1393 C C . PHE A 1 184 ? 9.017 -0.800 -30.696 1.00 93.69 184 PHE A C 1
ATOM 1395 O O . PHE A 1 184 ? 8.646 0.362 -30.871 1.00 93.69 184 PHE A O 1
ATOM 1402 N N . CYS A 1 185 ? 8.160 -1.813 -30.589 1.00 91.50 185 CYS A N 1
ATOM 1403 C CA . CYS A 1 185 ? 6.719 -1.636 -30.646 1.00 91.50 185 CYS A CA 1
ATOM 1404 C C . CYS A 1 185 ? 6.202 -0.941 -29.381 1.00 91.50 185 CYS A C 1
ATOM 1406 O O . CYS A 1 185 ? 6.394 -1.444 -28.274 1.00 91.50 185 CYS A O 1
ATOM 1408 N N . LYS A 1 186 ? 5.451 0.153 -29.543 1.00 88.50 186 LYS A N 1
ATOM 1409 C CA . LYS A 1 186 ? 4.837 0.895 -28.427 1.00 88.50 186 LYS A CA 1
ATOM 1410 C C . LYS A 1 186 ? 3.793 0.087 -27.644 1.00 88.50 186 LYS A C 1
ATOM 1412 O O . LYS A 1 186 ? 3.445 0.471 -26.536 1.00 88.50 186 LYS A O 1
ATOM 1417 N N . ASN A 1 187 ? 3.267 -0.985 -28.245 1.00 88.94 187 ASN A N 1
ATOM 1418 C CA . ASN A 1 187 ? 2.206 -1.803 -27.663 1.00 88.94 187 ASN A CA 1
ATOM 1419 C C . ASN A 1 187 ? 2.754 -3.047 -26.949 1.00 88.94 187 ASN A C 1
ATOM 1421 O O . ASN A 1 187 ? 2.440 -3.274 -25.788 1.00 88.94 187 ASN A O 1
ATOM 1425 N N . CYS A 1 188 ? 3.585 -3.848 -27.626 1.00 88.06 188 CYS A N 1
ATOM 1426 C CA . CYS A 1 188 ? 4.074 -5.119 -27.077 1.00 88.06 188 CYS A CA 1
ATOM 1427 C C . CYS A 1 188 ? 5.570 -5.136 -26.725 1.00 88.06 188 CYS A C 1
ATOM 1429 O O . CYS A 1 188 ? 6.058 -6.137 -26.211 1.00 88.06 188 CYS A O 1
ATOM 1431 N N . GLY A 1 189 ? 6.322 -4.074 -27.031 1.00 88.69 189 GLY A N 1
ATOM 1432 C CA . GLY A 1 189 ? 7.761 -3.995 -26.757 1.00 88.69 189 GLY A CA 1
ATOM 1433 C C . GLY A 1 189 ? 8.655 -4.838 -27.675 1.00 88.69 189 GLY A C 1
ATOM 1434 O O . GLY A 1 189 ? 9.875 -4.782 -27.539 1.00 88.69 189 GLY A O 1
ATOM 1435 N N . ALA A 1 190 ? 8.093 -5.593 -28.626 1.00 90.25 190 ALA A N 1
ATOM 1436 C CA . ALA A 1 190 ? 8.884 -6.372 -29.577 1.00 90.25 190 ALA A CA 1
ATOM 1437 C C . ALA A 1 190 ? 9.746 -5.465 -30.470 1.00 90.25 190 ALA A C 1
ATOM 1439 O O . ALA A 1 190 ? 9.323 -4.369 -30.852 1.00 90.25 190 ALA A O 1
ATOM 1440 N N . ARG A 1 191 ? 10.945 -5.932 -30.833 1.00 92.81 191 ARG A N 1
ATOM 1441 C CA . ARG A 1 191 ? 11.833 -5.212 -31.752 1.00 92.81 191 ARG A CA 1
ATOM 1442 C C . ARG A 1 191 ? 11.185 -5.131 -33.136 1.00 92.81 191 ARG A C 1
ATOM 1444 O O . ARG A 1 191 ? 10.732 -6.136 -33.682 1.00 92.81 191 ARG A O 1
ATOM 1451 N N . MET A 1 192 ? 11.138 -3.929 -33.691 1.00 86.25 192 MET A N 1
ATOM 1452 C CA . MET A 1 192 ? 10.601 -3.672 -35.021 1.00 86.25 192 MET A CA 1
ATOM 1453 C C . MET A 1 192 ? 11.666 -4.097 -36.040 1.00 86.25 192 MET A C 1
ATOM 1455 O O . MET A 1 192 ? 12.777 -3.572 -36.033 1.00 86.25 192 MET A O 1
ATOM 1459 N N . GLN A 1 193 ? 11.372 -5.108 -36.860 1.00 76.88 193 GLN A N 1
ATOM 1460 C CA . GLN A 1 193 ? 12.309 -5.607 -37.875 1.00 76.88 193 GLN A CA 1
ATOM 1461 C C . GLN A 1 193 ? 12.394 -4.601 -39.025 1.00 76.88 193 GLN A C 1
ATOM 1463 O O . GLN A 1 193 ? 11.371 -4.354 -39.654 1.00 76.88 193 GLN A O 1
ATOM 1468 N N . GLY A 1 194 ? 13.554 -3.962 -39.200 1.00 58.75 194 GLY A N 1
ATOM 1469 C CA . GLY A 1 194 ? 13.810 -2.917 -40.202 1.00 58.75 194 GLY A CA 1
ATOM 1470 C C . GLY A 1 194 ? 13.233 -3.253 -41.561 1.00 58.75 194 GLY A C 1
ATOM 1471 O O . GLY A 1 194 ? 13.621 -4.318 -42.081 1.00 58.75 194 GLY A O 1
#

Solvent-accessible surface area (backbone atoms only — not comparable to full-atom values): 11894 Å² total; per-residue (Å²): 133,85,76,76,85,60,83,66,52,93,75,78,75,56,90,75,48,43,74,50,47,77,42,77,69,29,36,36,39,49,88,89,45,94,67,73,45,45,18,33,42,36,33,37,54,54,30,42,36,34,28,36,50,53,85,71,65,53,70,60,50,29,75,73,66,74,53,85,73,79,72,48,57,40,84,69,51,74,43,48,38,80,73,58,83,44,80,43,76,52,72,57,95,91,41,40,31,41,26,52,72,74,39,38,36,34,39,76,96,44,76,55,63,65,58,52,51,50,51,54,51,39,39,66,53,30,75,76,57,65,64,95,83,53,75,67,68,93,79,71,77,70,46,79,75,64,62,63,7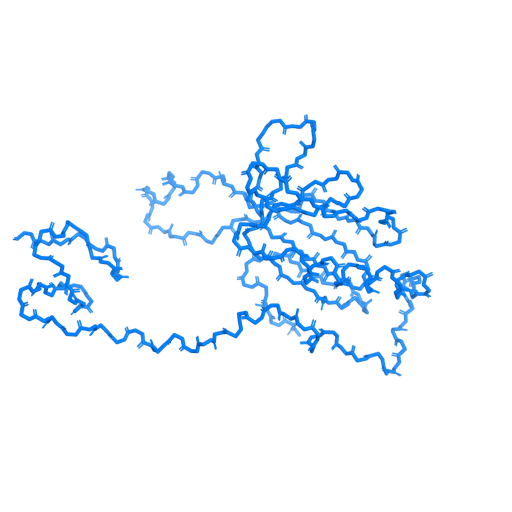8,73,76,56,67,65,73,67,68,76,81,65,53,50,68,50,52,96,81,37,39,60,35,94,88,70,46,31,45,32,59,72,84,44,61,48,35,91,85,80,61,50,73,48,82,130

Secondary structure (DSSP, 8-state):
----TTTT----PPTTPPEEEEEEEEEEE-TTSSSEEEEEEEEESSEEEEEEEE--SHHHHHHHH---PPPEEEEEEEEEGGG---EEEEEETTEEEEEETTEEEE-TT--SHHHHHHHHHHHHHHTTS--TTPPPPTT---GGGS---------------PPPPTTEEEPTTT--EEETT-SB-TTT--B---

pLDDT: mean 72.07, std 17.15, range [31.67, 93.69]

Nearest PDB structures (foldseek):
  8qqf-assembly1_A  TM=7.001E-01  e=1.369E-02  Homo sapiens
  4z2n-assembly1_A  TM=4.626E-01  e=4.682E-02  Homo sapiens
  7xtd-assembly1_j  TM=4.474E-01  e=5.537E-02  Komagataella phaffii
  7xsx-assembly1_j  TM=4.474E-01  e=7.322E-02  Komagataella phaffii
  7xti-assembly1_j  TM=4.505E-01  e=9.684E-02  Komagataella phaffii

Foldseek 3Di:
DPPCPVQAAPDDADAQKAWQAKDAQKWWDDPPDPDIFTWMWTDILWKIWTWTFDPPDQVVVCVVPVDDDDTDTHTPDIGTLCRFPDWDWDDDPNWTWIATVNIIITDDVDDCVLVSVSSVVSSVSSVPDDDRPDHDPPPDPRSVPVDPPPPPPPVPVPPQQPAADVQFDAAPVRRHTDHPPDQADPPPRHGRDD

Sequence (194 aa):
MFANLFGDVPFVPEAGEQVVGQYKTIGYFHKHRPGGDAGALIITSYRVVFFRRENVVKKIIQSITGKQEAPGYKLHFSINLGQVFKVKKGSTSGRKFIAINGTYFYLENADPRPIEKILKTAMKSGGTLMKPGAMPPAGVPSLNQIAQPAFQGVPQPAVVPQAPQAGQRACAYCGAGNKVDAQFCKNCGARMQG

Radius of gyration: 21.4 Å; Cα contacts (8 Å, |Δi|>4): 299; chains: 1; bounding box: 44×38×65 Å

Mean predicted aligned error: 15.49 Å